Protein AF-W2TAX8-F1 (afdb_monomer_lite)

InterPro domains:
  IPR015797 NUDIX hydrolase-like domain superfamily [SSF55811] (34-152)

Sequence (200 aa):
MVTLCLTVLVGHILRQPENFNKKLREIEWHTYDASHGYTLELCAGLIDKDLPLVDIAREEIEEECGYAVKSENMHLVACSSVAAHESGGVQYLYYAEIDDSMKITEGGGNVQEDEYITKVFLTEAEARAYLENDYPLSPPPLLYALLWWFENKSPKKSVSSANIVPYKWHPKGIVPLEDLKFEPMDTSKRFVPLRMKFSL

Structure (mmCIF, N/CA/C/O backbone):
data_AF-W2TAX8-F1
#
_entry.id   AF-W2TAX8-F1
#
loop_
_atom_site.group_PDB
_atom_site.id
_atom_site.type_symbol
_atom_site.label_atom_id
_atom_site.label_alt_id
_atom_site.label_comp_id
_atom_site.label_asym_id
_atom_site.label_entity_id
_atom_site.label_seq_id
_atom_site.pdbx_PDB_ins_code
_atom_site.Cartn_x
_atom_site.Cartn_y
_atom_site.Cartn_z
_atom_site.occupancy
_atom_site.B_iso_or_equiv
_atom_site.auth_seq_id
_atom_site.auth_comp_id
_atom_site.auth_asym_id
_atom_site.auth_atom_id
_atom_site.pdbx_PDB_model_num
ATOM 1 N N . MET A 1 1 ? 2.211 3.648 3.703 1.00 90.56 1 MET A N 1
ATOM 2 C CA . MET A 1 1 ? 3.574 3.245 4.105 1.00 90.56 1 MET A CA 1
ATOM 3 C C . MET A 1 1 ? 4.436 3.132 2.865 1.00 90.56 1 MET A C 1
ATOM 5 O O . MET A 1 1 ? 3.880 3.060 1.780 1.00 90.56 1 MET A O 1
ATOM 9 N N . VAL A 1 2 ? 5.754 3.156 3.000 1.00 85.94 2 VAL A N 1
ATOM 10 C CA . VAL A 1 2 ? 6.689 3.011 1.885 1.00 85.94 2 VAL A CA 1
ATOM 11 C C . VAL A 1 2 ? 7.433 1.693 2.019 1.00 85.94 2 VAL A C 1
ATOM 13 O O . VAL A 1 2 ? 8.005 1.433 3.077 1.00 85.94 2 VAL A O 1
ATOM 16 N N . THR A 1 3 ? 7.429 0.896 0.952 1.00 89.25 3 THR A N 1
ATOM 17 C CA . THR A 1 3 ? 8.142 -0.386 0.858 1.00 89.25 3 THR A CA 1
ATOM 18 C C . THR A 1 3 ? 8.820 -0.538 -0.506 1.00 89.25 3 THR A C 1
ATOM 20 O O . THR A 1 3 ? 8.457 0.138 -1.479 1.00 89.25 3 THR A O 1
ATOM 23 N N . LEU A 1 4 ? 9.843 -1.393 -0.581 1.00 86.81 4 LEU A N 1
ATOM 24 C CA . LEU A 1 4 ? 10.535 -1.723 -1.825 1.00 86.81 4 LEU A CA 1
ATOM 25 C C . LEU A 1 4 ? 9.756 -2.787 -2.599 1.00 86.81 4 LEU A C 1
ATOM 27 O O . LEU A 1 4 ? 9.785 -3.966 -2.261 1.00 86.81 4 LEU A O 1
ATOM 31 N N . CYS A 1 5 ? 9.142 -2.392 -3.709 1.00 87.88 5 CYS A N 1
ATOM 32 C CA . CYS A 1 5 ? 8.475 -3.319 -4.608 1.00 87.88 5 CYS A CA 1
ATOM 33 C C . CYS A 1 5 ? 9.426 -3.747 -5.736 1.00 87.88 5 CYS A C 1
ATOM 35 O O . CYS A 1 5 ? 9.695 -3.001 -6.687 1.00 87.88 5 CYS A O 1
ATOM 37 N N . LEU A 1 6 ? 9.941 -4.978 -5.654 1.00 87.06 6 LEU A N 1
ATOM 38 C CA . LEU A 1 6 ? 10.913 -5.498 -6.621 1.00 87.06 6 LEU A CA 1
ATOM 39 C C . LEU A 1 6 ? 10.359 -5.528 -8.054 1.00 87.06 6 LEU A C 1
ATOM 41 O O . LEU A 1 6 ? 11.085 -5.238 -9.001 1.00 87.06 6 LEU A O 1
ATOM 45 N N . THR A 1 7 ? 9.076 -5.841 -8.238 1.00 89.00 7 THR A N 1
ATOM 46 C CA . THR A 1 7 ? 8.454 -5.880 -9.572 1.00 89.00 7 THR A CA 1
ATOM 47 C C . THR A 1 7 ? 8.340 -4.486 -10.186 1.00 89.00 7 THR A C 1
ATOM 49 O O . THR A 1 7 ? 8.545 -4.334 -11.394 1.00 89.00 7 THR A O 1
ATOM 52 N N . VAL A 1 8 ? 8.102 -3.452 -9.372 1.00 91.69 8 VAL A N 1
ATOM 53 C CA . VAL A 1 8 ? 8.128 -2.050 -9.814 1.00 91.69 8 VAL A CA 1
ATOM 54 C C . VAL A 1 8 ? 9.542 -1.634 -10.203 1.00 91.69 8 VAL A C 1
ATOM 56 O O . VAL A 1 8 ? 9.710 -1.075 -11.289 1.00 91.69 8 VAL A O 1
ATOM 59 N N . LEU A 1 9 ? 10.553 -1.974 -9.392 1.00 92.75 9 LEU A N 1
ATOM 60 C CA . LEU A 1 9 ? 11.962 -1.711 -9.708 1.00 92.75 9 LEU A CA 1
ATOM 61 C C . LEU A 1 9 ? 12.370 -2.377 -11.026 1.00 92.75 9 LEU A C 1
ATOM 63 O O . LEU A 1 9 ? 12.858 -1.717 -11.941 1.00 92.75 9 LEU A O 1
ATOM 67 N N . VAL A 1 10 ? 12.117 -3.680 -11.154 1.00 93.12 10 VAL A N 1
ATOM 68 C CA . VAL A 1 10 ? 12.437 -4.454 -12.358 1.00 93.12 10 VAL A CA 1
ATOM 69 C C . VAL A 1 10 ? 11.704 -3.883 -13.568 1.00 93.12 10 VAL A C 1
ATOM 71 O O . VAL A 1 10 ? 12.321 -3.634 -14.602 1.00 93.12 10 VAL A O 1
ATOM 74 N N . GLY A 1 11 ? 10.406 -3.606 -13.443 1.00 92.50 11 GLY A N 1
ATOM 75 C CA . GLY A 1 11 ? 9.621 -2.997 -14.512 1.00 92.50 11 GLY A CA 1
ATOM 76 C C . GLY A 1 11 ? 10.149 -1.620 -14.919 1.00 92.50 11 GLY A C 1
ATOM 77 O O . GLY A 1 11 ? 10.190 -1.311 -16.108 1.00 92.50 11 GLY A O 1
ATOM 78 N N . HIS A 1 12 ? 10.580 -0.798 -13.960 1.00 92.69 12 HIS A N 1
ATOM 79 C CA . HIS A 1 12 ? 11.204 0.495 -14.229 1.00 92.69 12 HIS A CA 1
ATOM 80 C C . HIS A 1 12 ? 12.512 0.336 -15.014 1.00 92.69 12 HIS A C 1
ATOM 82 O O . HIS A 1 12 ? 12.680 0.995 -16.038 1.00 92.69 12 HIS A O 1
ATOM 88 N N . ILE A 1 13 ? 13.399 -0.565 -14.583 1.00 95.31 13 ILE A N 1
ATOM 89 C CA . ILE A 1 13 ? 14.698 -0.826 -15.224 1.00 95.31 13 ILE A CA 1
ATOM 90 C C . ILE A 1 13 ? 14.514 -1.354 -16.651 1.00 95.31 13 ILE A C 1
ATOM 92 O O . ILE A 1 13 ? 15.178 -0.896 -17.582 1.00 95.31 13 ILE A O 1
ATOM 96 N N . LEU A 1 14 ? 13.574 -2.279 -16.855 1.00 95.44 14 LEU A N 1
ATOM 97 C CA . LEU A 1 14 ? 13.278 -2.841 -18.176 1.00 95.44 14 LEU A CA 1
ATOM 98 C C . LEU A 1 14 ? 12.698 -1.812 -19.156 1.00 95.44 14 LEU A C 1
ATOM 100 O O . LEU A 1 14 ? 12.821 -1.987 -20.367 1.00 95.44 14 LEU A O 1
ATOM 104 N N . ARG A 1 15 ? 12.076 -0.739 -18.652 1.00 94.12 15 ARG A N 1
ATOM 105 C CA . ARG A 1 15 ? 11.546 0.361 -19.472 1.00 94.12 15 ARG A CA 1
ATOM 106 C C . ARG A 1 15 ? 12.603 1.392 -19.875 1.00 94.12 15 ARG A C 1
ATOM 108 O O . ARG A 1 15 ? 12.271 2.295 -20.642 1.00 94.12 15 ARG A O 1
ATOM 115 N N . GLN A 1 16 ? 13.844 1.266 -19.409 1.00 95.00 16 GLN A N 1
ATOM 116 C CA . GLN A 1 16 ? 14.909 2.189 -19.791 1.00 95.00 16 GLN A CA 1
ATOM 117 C C . GLN A 1 16 ? 15.405 1.911 -21.221 1.00 95.00 16 GLN A C 1
ATOM 119 O O . GLN A 1 16 ? 15.625 0.743 -21.563 1.00 95.00 16 GLN A O 1
ATOM 124 N N . PRO A 1 17 ? 15.596 2.944 -22.069 1.00 96.88 17 PRO A N 1
ATOM 125 C CA . PRO A 1 17 ? 15.965 2.764 -23.475 1.00 96.88 17 PRO A CA 1
ATOM 126 C C . PRO A 1 17 ? 17.219 1.918 -23.703 1.00 96.88 17 PRO A C 1
ATOM 128 O O . PRO A 1 17 ? 17.270 1.115 -24.634 1.00 96.88 17 PRO A O 1
ATOM 131 N N . GLU A 1 18 ? 18.223 2.056 -22.839 1.00 95.75 18 GLU A N 1
ATOM 132 C CA . GLU A 1 18 ? 19.472 1.298 -22.889 1.00 95.75 18 GLU A CA 1
ATOM 133 C C . GLU A 1 18 ? 19.294 -0.201 -22.619 1.00 95.75 18 GLU A C 1
ATOM 135 O O . GLU A 1 18 ? 20.199 -0.981 -22.916 1.00 95.75 18 GLU A O 1
ATOM 140 N N . ASN A 1 19 ? 18.149 -0.615 -22.070 1.00 96.94 19 ASN A N 1
ATOM 141 C CA . ASN A 1 19 ? 17.838 -2.011 -21.769 1.00 96.94 19 ASN A CA 1
ATOM 142 C C . ASN A 1 19 ? 16.909 -2.659 -22.796 1.00 96.94 19 ASN A C 1
ATOM 144 O O . ASN A 1 19 ? 16.648 -3.861 -22.718 1.00 96.94 19 ASN A O 1
ATOM 148 N N . PHE A 1 20 ? 16.446 -1.912 -23.800 1.00 96.25 20 PHE A N 1
ATOM 149 C CA . PHE A 1 20 ? 15.600 -2.473 -24.846 1.00 96.25 20 PHE A CA 1
ATOM 150 C C . PHE A 1 20 ? 16.327 -3.590 -25.606 1.00 96.25 20 PHE A C 1
ATOM 152 O O . PHE A 1 20 ? 17.456 -3.431 -26.067 1.00 96.25 20 PHE A O 1
ATOM 159 N N . ASN A 1 21 ? 15.648 -4.731 -25.755 1.00 94.31 21 ASN A N 1
ATOM 160 C CA . ASN A 1 21 ? 16.139 -5.964 -26.391 1.00 94.31 21 ASN A CA 1
ATOM 161 C C . ASN A 1 21 ? 17.292 -6.688 -25.674 1.00 94.31 21 ASN A C 1
ATOM 163 O O . ASN A 1 21 ? 17.743 -7.722 -26.172 1.00 94.31 21 ASN A O 1
ATOM 167 N N . LYS A 1 22 ? 17.750 -6.206 -24.513 1.00 96.12 22 LYS A N 1
ATOM 168 C CA . LYS A 1 22 ? 18.700 -6.954 -23.686 1.00 96.12 22 LYS A CA 1
ATOM 169 C C . LYS A 1 22 ? 18.006 -8.132 -23.012 1.00 96.12 22 LYS A C 1
ATOM 171 O O . LYS A 1 22 ? 16.860 -8.041 -22.571 1.00 96.12 22 LYS A O 1
ATOM 176 N N . LYS A 1 23 ? 18.714 -9.252 -22.880 1.00 95.19 23 LYS A N 1
ATOM 177 C CA . LYS A 1 23 ? 18.307 -10.334 -21.971 1.00 95.19 23 LYS A CA 1
ATOM 178 C C . LYS A 1 23 ? 18.518 -9.878 -20.528 1.00 95.19 23 LYS A C 1
ATOM 180 O O . LYS A 1 23 ? 19.418 -9.094 -20.261 1.00 95.19 23 LYS A O 1
ATOM 185 N N . LEU A 1 24 ? 17.777 -10.448 -19.572 1.00 93.94 24 LEU A N 1
ATOM 186 C CA . LEU A 1 24 ? 17.908 -10.092 -18.145 1.00 93.94 24 LEU A CA 1
ATOM 187 C C . LEU A 1 24 ? 19.355 -10.175 -17.623 1.00 93.94 24 LEU A C 1
ATOM 189 O O . LEU A 1 24 ? 19.766 -9.366 -16.803 1.00 93.94 24 LEU A O 1
ATOM 193 N N . ARG A 1 25 ? 20.146 -11.126 -18.131 1.00 96.06 25 ARG A N 1
ATOM 194 C CA . ARG A 1 25 ? 21.564 -11.310 -17.770 1.00 96.06 25 ARG A CA 1
ATOM 195 C C . ARG A 1 25 ? 22.526 -10.266 -18.359 1.00 96.06 25 ARG A C 1
ATOM 197 O O . ARG A 1 25 ? 23.699 -10.289 -18.026 1.00 96.06 25 ARG A O 1
ATOM 204 N N . GLU A 1 26 ? 22.059 -9.453 -19.302 1.00 96.75 26 GLU A N 1
ATOM 205 C CA . GLU A 1 26 ? 22.831 -8.405 -19.991 1.00 96.75 26 GLU A CA 1
ATOM 206 C C . GLU A 1 26 ? 22.528 -7.011 -19.407 1.00 96.75 26 GLU A C 1
ATOM 208 O O . GLU A 1 26 ? 23.085 -6.013 -19.861 1.00 96.75 26 GLU A O 1
ATOM 213 N N . ILE A 1 27 ? 21.610 -6.932 -18.436 1.00 96.81 27 ILE A N 1
ATOM 214 C CA . ILE A 1 27 ? 21.250 -5.703 -17.730 1.00 96.81 27 ILE A CA 1
ATOM 215 C C . ILE A 1 27 ? 22.194 -5.524 -16.540 1.00 96.81 27 ILE A C 1
ATOM 217 O O . ILE A 1 27 ? 22.362 -6.428 -15.723 1.00 96.81 27 ILE A O 1
ATOM 221 N N . GLU A 1 28 ? 22.765 -4.329 -16.420 1.00 95.50 28 GLU A N 1
ATOM 222 C CA . GLU A 1 28 ? 23.665 -3.947 -15.330 1.00 95.50 28 GLU A CA 1
ATOM 223 C C . GLU A 1 28 ? 22.852 -3.544 -14.085 1.00 95.50 28 GLU A C 1
ATOM 225 O O . GLU A 1 28 ? 22.771 -2.379 -13.717 1.00 95.50 28 GLU A O 1
ATOM 230 N N . TRP A 1 29 ? 22.189 -4.506 -13.437 1.00 94.06 29 TRP A N 1
ATOM 231 C CA . TRP A 1 29 ? 21.234 -4.243 -12.344 1.00 94.06 29 TRP A CA 1
ATOM 232 C C . TRP A 1 29 ? 21.789 -3.362 -11.218 1.00 94.06 29 TRP A C 1
ATOM 234 O O . TRP A 1 29 ? 21.075 -2.519 -10.683 1.00 94.06 29 TRP A O 1
ATOM 244 N N . HIS A 1 30 ? 23.072 -3.522 -10.888 1.00 93.06 30 HIS A N 1
ATOM 245 C CA . HIS A 1 30 ? 23.733 -2.795 -9.805 1.00 93.06 30 HIS A CA 1
ATOM 246 C C . HIS A 1 30 ? 23.914 -1.292 -10.074 1.00 93.06 30 HIS A C 1
ATOM 248 O O . HIS A 1 30 ? 24.352 -0.572 -9.181 1.00 93.06 30 HIS A O 1
ATOM 254 N N . THR A 1 31 ? 23.654 -0.803 -11.294 1.00 94.38 31 THR A N 1
ATOM 255 C CA . THR A 1 31 ? 23.754 0.632 -11.608 1.00 94.38 31 THR A CA 1
ATOM 256 C C . THR A 1 31 ? 22.478 1.404 -11.290 1.00 94.38 31 THR A C 1
ATOM 258 O O . THR A 1 31 ? 22.493 2.631 -11.354 1.00 94.38 31 THR A O 1
ATOM 261 N N . TYR A 1 32 ? 21.374 0.718 -10.984 1.00 93.94 32 TYR A N 1
ATOM 262 C CA . TYR A 1 32 ? 20.093 1.350 -10.686 1.00 93.94 32 TYR A CA 1
ATOM 263 C C . TYR A 1 32 ? 19.876 1.469 -9.183 1.00 93.94 32 TYR A C 1
ATOM 265 O O . TYR A 1 32 ? 20.078 0.520 -8.429 1.00 93.94 32 TYR A O 1
ATOM 273 N N . ASP A 1 33 ? 19.429 2.647 -8.757 1.00 93.94 33 ASP A N 1
ATOM 274 C CA . ASP A 1 33 ? 19.102 2.905 -7.360 1.00 93.94 33 ASP A CA 1
ATOM 275 C C . ASP A 1 33 ? 17.790 2.204 -6.968 1.00 93.94 33 ASP A C 1
ATOM 277 O O . ASP A 1 33 ? 16.814 2.235 -7.727 1.00 93.94 33 ASP A O 1
ATOM 281 N N . ALA A 1 34 ? 17.754 1.597 -5.777 1.00 90.94 34 ALA A N 1
ATOM 282 C CA . ALA A 1 34 ? 16.579 0.893 -5.262 1.00 90.94 34 ALA A CA 1
ATOM 283 C C . ALA A 1 34 ? 15.360 1.814 -5.089 1.00 90.94 34 ALA A C 1
ATOM 285 O O . ALA A 1 34 ? 14.227 1.337 -5.124 1.00 90.94 34 ALA A O 1
ATOM 286 N N . SER A 1 35 ? 15.566 3.130 -4.976 1.00 91.38 35 SER A N 1
ATOM 287 C CA . SER A 1 35 ? 14.488 4.111 -4.842 1.00 91.38 35 SER A CA 1
ATOM 288 C C . SER A 1 35 ? 13.502 4.135 -6.001 1.00 91.38 35 SER A C 1
ATOM 290 O O . SER A 1 35 ? 12.343 4.487 -5.795 1.00 91.38 35 SER A O 1
ATOM 292 N N . HIS A 1 36 ? 13.895 3.664 -7.186 1.00 90.94 36 HIS A N 1
ATOM 293 C CA . HIS A 1 36 ? 12.970 3.483 -8.307 1.00 90.94 36 HIS A CA 1
ATOM 294 C C . HIS A 1 36 ? 11.923 2.383 -8.065 1.00 90.94 36 HIS A C 1
ATOM 296 O O . HIS A 1 36 ? 10.947 2.292 -8.809 1.00 90.94 36 HIS A O 1
ATOM 302 N N . GLY A 1 37 ? 12.139 1.535 -7.057 1.00 92.50 37 GLY A N 1
ATOM 303 C CA . GLY A 1 37 ? 11.210 0.505 -6.609 1.00 92.50 37 GLY A CA 1
ATOM 304 C C . GLY A 1 37 ? 10.399 0.881 -5.378 1.00 92.50 37 GLY A C 1
ATOM 305 O O . GLY A 1 37 ? 9.519 0.110 -5.004 1.00 92.50 37 GLY A O 1
ATOM 306 N N . TYR A 1 38 ? 10.677 2.016 -4.729 1.00 93.94 38 TYR A N 1
ATOM 307 C CA . TYR A 1 38 ? 9.887 2.415 -3.572 1.00 93.94 38 TYR A CA 1
ATOM 308 C C . TYR A 1 38 ? 8.489 2.834 -4.005 1.00 93.94 38 TYR A C 1
ATOM 310 O O . TYR A 1 38 ? 8.296 3.649 -4.910 1.00 93.94 38 TYR A O 1
ATOM 318 N N . THR A 1 39 ? 7.511 2.257 -3.327 1.00 95.62 39 THR A N 1
ATOM 319 C CA . THR A 1 39 ? 6.091 2.456 -3.589 1.00 95.62 39 THR A CA 1
ATOM 320 C C . THR A 1 39 ? 5.420 2.951 -2.330 1.00 95.62 39 THR A C 1
ATOM 322 O O . THR A 1 39 ? 5.815 2.584 -1.224 1.00 95.62 39 THR A O 1
ATOM 325 N N . LEU A 1 40 ? 4.425 3.816 -2.499 1.00 96.44 40 LEU A N 1
ATOM 326 C CA . LEU A 1 40 ? 3.532 4.182 -1.416 1.00 96.44 40 LEU A CA 1
ATOM 327 C C . LEU A 1 40 ? 2.359 3.199 -1.425 1.00 96.44 40 LEU A C 1
ATOM 329 O O . LEU A 1 40 ? 1.670 3.059 -2.428 1.00 96.44 40 LEU A O 1
ATOM 333 N N . GLU A 1 41 ? 2.125 2.518 -0.312 1.00 96.31 41 GLU A N 1
ATOM 334 C CA . GLU A 1 41 ? 1.131 1.448 -0.208 1.00 96.31 41 GLU A CA 1
ATOM 335 C C . GLU A 1 41 ? 0.293 1.576 1.074 1.00 96.31 41 GLU A C 1
ATOM 337 O O . GLU A 1 41 ? 0.586 2.387 1.963 1.00 96.31 41 GLU A O 1
ATOM 342 N N . LEU A 1 42 ? -0.789 0.804 1.157 1.00 96.88 42 LEU A N 1
ATOM 343 C CA . LEU A 1 42 ? -1.561 0.639 2.392 1.00 96.88 42 LEU A CA 1
ATOM 344 C C . LEU A 1 42 ? -0.864 -0.370 3.313 1.00 96.88 42 LEU A C 1
ATOM 346 O O . LEU A 1 42 ? -0.109 -1.200 2.827 1.00 96.88 42 LEU A O 1
ATOM 350 N N . CYS A 1 43 ? -1.156 -0.297 4.614 1.00 96.88 43 CYS A N 1
ATOM 351 C CA . CYS A 1 43 ? -0.906 -1.400 5.549 1.00 96.88 43 CYS A CA 1
ATOM 352 C C . CYS A 1 43 ? -1.701 -2.631 5.112 1.00 96.88 43 CYS A C 1
ATOM 354 O O . CYS A 1 43 ? -2.898 -2.501 4.816 1.00 96.88 43 CYS A O 1
ATOM 356 N N . ALA A 1 44 ? -1.027 -3.771 4.969 1.00 94.75 44 ALA A N 1
ATOM 357 C CA . ALA A 1 44 ? -1.606 -4.974 4.393 1.00 94.75 44 ALA A CA 1
ATOM 358 C C . ALA A 1 44 ? -0.762 -6.220 4.673 1.00 94.75 44 ALA A C 1
ATOM 360 O O . ALA A 1 44 ? 0.428 -6.233 4.409 1.00 94.75 44 ALA A O 1
ATOM 361 N N . GLY A 1 45 ? -1.441 -7.313 5.014 1.00 93.38 45 GLY A N 1
ATOM 362 C CA . GLY A 1 45 ? -0.841 -8.638 5.129 1.00 93.38 45 GLY A CA 1
ATOM 363 C C . GLY A 1 45 ? -1.698 -9.721 4.489 1.00 93.38 45 GLY A C 1
ATOM 364 O O . GLY A 1 45 ? -2.800 -9.475 3.973 1.00 93.38 45 GLY A O 1
ATOM 365 N N . LEU A 1 46 ? -1.166 -10.940 4.484 1.00 93.81 46 LEU A N 1
ATOM 366 C CA . LEU A 1 46 ? -1.842 -12.106 3.927 1.00 93.81 46 LEU A CA 1
ATOM 367 C C . LEU A 1 46 ? -2.879 -12.669 4.906 1.00 93.81 46 LEU A C 1
ATOM 369 O O . LEU A 1 46 ? -2.758 -12.579 6.119 1.00 93.81 46 LEU A O 1
ATOM 373 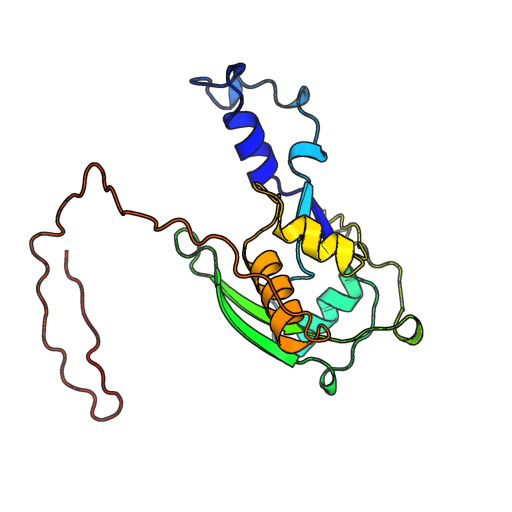N N . ILE A 1 47 ? -3.914 -13.308 4.360 1.00 94.81 47 ILE A N 1
ATOM 374 C CA . ILE A 1 47 ? -4.854 -14.103 5.157 1.00 94.81 47 ILE A CA 1
ATOM 375 C C . ILE A 1 47 ? -4.279 -15.518 5.256 1.00 94.81 47 ILE A C 1
ATOM 377 O O . ILE A 1 47 ? -4.621 -16.394 4.460 1.00 94.81 47 ILE A O 1
ATOM 381 N N . ASP A 1 48 ? -3.361 -15.719 6.194 1.00 92.38 48 ASP A N 1
ATOM 382 C CA . ASP A 1 48 ? -2.612 -16.968 6.390 1.00 92.38 48 ASP A CA 1
ATOM 383 C C . ASP A 1 48 ? -2.850 -17.623 7.765 1.00 92.38 48 ASP A C 1
ATOM 385 O O . ASP A 1 48 ? -2.393 -18.740 8.024 1.00 92.38 48 ASP A O 1
ATOM 389 N N . LYS A 1 49 ? -3.638 -16.964 8.620 1.00 93.69 49 LYS A N 1
ATOM 390 C CA . LYS A 1 49 ? -4.029 -17.411 9.961 1.00 93.69 49 LYS A CA 1
ATOM 391 C C . LYS A 1 49 ? -5.523 -17.733 10.029 1.00 93.69 49 LYS A C 1
ATOM 393 O O . LYS A 1 49 ? -6.344 -17.137 9.333 1.00 93.69 49 LYS A O 1
ATOM 398 N N . ASP A 1 50 ? -5.891 -18.644 10.930 1.00 96.44 50 ASP A N 1
ATOM 399 C CA . ASP A 1 50 ? -7.293 -18.948 11.259 1.00 96.44 50 ASP A CA 1
ATOM 400 C C . ASP A 1 50 ? -7.841 -17.937 12.281 1.00 96.44 50 ASP A C 1
ATOM 402 O O . ASP A 1 50 ? -8.092 -18.250 13.445 1.00 96.44 50 ASP A O 1
ATOM 406 N N . LEU A 1 51 ? -7.945 -16.680 11.846 1.00 95.50 51 LEU A N 1
ATOM 407 C CA . LEU A 1 51 ? -8.443 -15.553 12.630 1.00 95.50 51 LEU A CA 1
ATOM 408 C C . LEU A 1 51 ? -9.531 -14.799 11.854 1.00 95.50 51 LEU A C 1
ATOM 410 O O . LEU A 1 51 ? -9.569 -14.843 10.619 1.00 95.50 51 LEU A O 1
ATOM 414 N N . PRO A 1 52 ? -10.425 -14.065 12.541 1.00 96.94 52 PRO A N 1
ATOM 415 C CA . PRO A 1 52 ? -11.306 -13.121 11.869 1.00 96.94 52 PRO A CA 1
ATOM 416 C C . PRO A 1 52 ? -10.497 -12.123 11.029 1.00 96.94 52 PRO A C 1
ATOM 418 O O . PRO A 1 52 ? -9.498 -11.585 11.492 1.00 96.94 52 PRO A O 1
ATOM 421 N N . LEU A 1 53 ? -10.966 -11.813 9.815 1.00 97.19 53 LEU A N 1
ATOM 422 C CA . LEU A 1 53 ? -10.275 -10.902 8.882 1.00 97.19 53 LEU A CA 1
ATOM 423 C C . LEU A 1 53 ? -9.931 -9.539 9.501 1.00 97.19 53 LEU A C 1
ATOM 425 O O . LEU A 1 53 ? -8.907 -8.944 9.183 1.00 97.19 53 LEU A O 1
ATOM 429 N N . VAL A 1 54 ? -10.797 -9.054 10.392 1.00 97.19 54 VAL A N 1
ATOM 430 C CA . VAL A 1 54 ? -10.579 -7.807 11.127 1.00 97.19 54 VAL A CA 1
ATOM 431 C C . VAL A 1 54 ? -9.401 -7.902 12.093 1.00 97.19 54 VAL A C 1
ATOM 433 O O . VAL A 1 54 ? -8.697 -6.916 12.265 1.00 97.19 54 VAL A O 1
ATOM 436 N N . ASP A 1 55 ? -9.176 -9.061 12.708 1.00 97.25 55 ASP A N 1
ATOM 437 C CA . ASP A 1 55 ? -8.079 -9.259 13.652 1.00 97.25 55 ASP A CA 1
ATOM 438 C C . ASP A 1 55 ? -6.755 -9.441 12.911 1.00 97.25 55 ASP A C 1
ATOM 440 O O . ASP A 1 55 ? -5.769 -8.848 13.328 1.00 97.25 55 ASP A O 1
ATOM 444 N N . ILE A 1 56 ? -6.759 -10.110 11.751 1.00 97.56 56 ILE A N 1
ATOM 445 C CA . ILE A 1 56 ? -5.597 -10.138 10.845 1.00 97.56 56 ILE A CA 1
ATOM 446 C C . ILE A 1 56 ? -5.209 -8.707 10.458 1.00 97.56 56 ILE A C 1
ATOM 448 O O . ILE A 1 56 ? -4.086 -8.289 10.695 1.00 97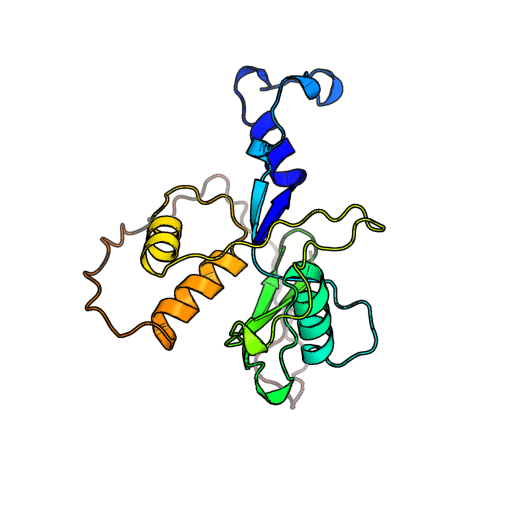.56 56 ILE A O 1
ATOM 452 N N . ALA A 1 57 ? -6.158 -7.900 9.969 1.00 97.75 57 ALA A N 1
ATOM 453 C CA . ALA A 1 57 ? -5.878 -6.508 9.611 1.00 97.75 57 ALA A CA 1
ATOM 454 C C . ALA A 1 57 ? -5.356 -5.665 10.791 1.00 97.75 57 ALA A C 1
ATOM 456 O O . ALA A 1 57 ? -4.622 -4.707 10.576 1.00 97.75 57 ALA A O 1
ATOM 457 N N . ARG A 1 58 ? -5.738 -5.984 12.034 1.00 98.00 58 ARG A N 1
ATOM 458 C CA . ARG A 1 58 ? -5.230 -5.296 13.230 1.00 98.00 58 ARG A CA 1
ATOM 459 C C . ARG A 1 58 ? -3.803 -5.705 13.570 1.00 98.00 58 ARG A C 1
ATOM 461 O O . ARG A 1 58 ? -3.029 -4.822 13.920 1.00 98.00 58 ARG A O 1
ATOM 468 N N . GLU A 1 59 ? -3.471 -6.991 13.455 1.00 96.94 59 GLU A N 1
ATOM 469 C CA . GLU A 1 59 ? -2.099 -7.478 13.642 1.00 96.94 59 GLU A CA 1
ATOM 470 C C . GLU A 1 59 ? -1.137 -6.751 12.692 1.00 96.94 59 GLU A C 1
ATOM 472 O O . GLU A 1 59 ? -0.124 -6.226 13.145 1.00 96.94 59 GLU A O 1
ATOM 477 N N . GLU A 1 60 ? -1.522 -6.577 11.425 1.00 97.25 60 GLU A N 1
ATOM 478 C CA . GLU A 1 60 ? -0.712 -5.834 10.446 1.00 97.25 60 GLU A CA 1
ATOM 479 C C . GLU A 1 60 ? -0.559 -4.346 10.805 1.00 97.25 60 GLU A C 1
ATOM 481 O O . GLU A 1 60 ? 0.517 -3.764 10.681 1.00 97.25 60 GLU A O 1
ATOM 486 N N . ILE A 1 61 ? -1.611 -3.699 11.326 1.00 97.50 61 ILE A N 1
ATOM 487 C CA . ILE A 1 61 ? -1.507 -2.303 11.790 1.00 97.50 61 ILE A CA 1
ATOM 488 C C . ILE A 1 61 ? -0.556 -2.202 12.994 1.00 97.50 61 ILE A C 1
ATOM 490 O O . ILE A 1 61 ? 0.184 -1.221 13.122 1.00 97.50 61 ILE A O 1
ATOM 494 N N . GLU A 1 62 ? -0.557 -3.189 13.887 1.00 97.06 62 GLU A N 1
ATOM 495 C CA . GLU A 1 62 ? 0.359 -3.230 15.027 1.00 97.06 62 GLU A CA 1
ATOM 496 C C . GLU A 1 62 ? 1.813 -3.441 14.576 1.00 97.06 62 GLU A C 1
ATOM 498 O O . GLU A 1 62 ? 2.705 -2.734 15.050 1.00 97.06 62 GLU A O 1
ATOM 503 N N . GLU A 1 63 ? 2.046 -4.343 13.627 1.00 95.94 63 GLU A N 1
ATOM 504 C CA . GLU A 1 63 ? 3.370 -4.699 13.113 1.00 95.94 63 GLU A CA 1
ATOM 505 C C . GLU A 1 63 ? 3.971 -3.617 12.203 1.00 95.94 63 GLU A C 1
ATOM 507 O O . GLU A 1 63 ? 5.061 -3.088 12.453 1.00 95.94 63 GLU A O 1
ATOM 512 N N . GLU A 1 64 ? 3.241 -3.218 11.166 1.00 96.69 64 GLU A N 1
ATOM 513 C CA . GLU A 1 64 ? 3.751 -2.320 10.136 1.00 96.69 64 GLU A CA 1
ATOM 514 C C . GLU A 1 64 ? 3.625 -0.850 10.558 1.00 96.69 64 GLU A C 1
ATOM 516 O O . GLU A 1 64 ? 4.513 -0.028 10.295 1.00 96.69 64 GLU A O 1
ATOM 521 N N . CYS A 1 65 ? 2.534 -0.501 11.252 1.00 96.56 65 CYS A N 1
ATOM 522 C CA . CYS A 1 65 ? 2.235 0.877 11.642 1.00 96.56 65 CYS A CA 1
ATOM 523 C C . CYS A 1 65 ? 2.494 1.185 13.125 1.00 96.56 65 CYS A C 1
ATOM 525 O O . CYS A 1 65 ? 2.670 2.362 13.454 1.00 96.56 65 CYS A O 1
ATOM 527 N N . GLY A 1 66 ? 2.555 0.201 14.021 1.00 97.19 66 GLY A N 1
ATOM 528 C CA . GLY A 1 66 ? 2.818 0.421 15.446 1.00 97.19 66 GLY A CA 1
ATOM 529 C C . GLY A 1 66 ? 1.643 0.972 16.255 1.00 97.19 66 GLY A C 1
ATOM 530 O O . GLY A 1 66 ? 1.873 1.618 17.283 1.00 97.19 66 GLY A O 1
ATOM 531 N N . TYR A 1 67 ? 0.399 0.753 15.811 1.00 98.06 67 TYR A N 1
ATOM 532 C CA . TYR A 1 67 ? -0.811 1.241 16.489 1.00 98.06 67 TYR A CA 1
ATOM 533 C C . TYR A 1 67 ? -1.766 0.106 16.868 1.00 98.06 67 TYR A C 1
ATOM 535 O O . TYR A 1 67 ? -2.122 -0.716 16.035 1.00 98.06 67 TYR A O 1
ATOM 543 N N . ALA A 1 68 ? -2.258 0.118 18.107 1.00 98.12 68 ALA A N 1
ATOM 544 C CA . ALA A 1 68 ? -3.238 -0.847 18.596 1.00 98.12 68 ALA A CA 1
ATOM 545 C C . ALA A 1 68 ? -4.673 -0.340 18.377 1.00 98.12 68 ALA A C 1
ATOM 547 O O . ALA A 1 68 ? -5.246 0.372 19.208 1.00 98.12 68 ALA A O 1
ATOM 548 N N . VAL A 1 69 ? -5.275 -0.717 17.249 1.00 97.81 69 VAL A N 1
ATOM 549 C CA . VAL A 1 69 ? -6.678 -0.405 16.932 1.00 97.81 69 VAL A CA 1
ATOM 550 C C . VAL A 1 69 ? -7.585 -1.484 17.519 1.00 97.81 69 VAL A C 1
ATOM 552 O O . VAL A 1 69 ? -7.235 -2.659 17.515 1.00 97.81 69 VAL A O 1
ATOM 555 N N . LYS A 1 70 ? -8.769 -1.123 18.023 1.00 97.31 70 LYS A N 1
ATOM 556 C CA . LYS A 1 70 ? -9.767 -2.097 18.502 1.00 97.31 70 LYS A CA 1
ATOM 557 C C . LYS A 1 70 ? -10.644 -2.612 17.359 1.00 97.31 70 LYS A C 1
ATOM 559 O O . LYS A 1 70 ? -10.973 -1.840 16.460 1.00 97.31 70 LYS A O 1
ATOM 564 N N . SER A 1 71 ? -11.091 -3.868 17.415 1.00 95.94 71 SER A N 1
ATOM 565 C CA . SER A 1 71 ? -11.909 -4.473 16.349 1.00 95.94 71 SER A CA 1
ATOM 566 C C . SER A 1 71 ? -13.210 -3.715 16.085 1.00 95.94 71 SER A C 1
ATOM 568 O O . SER A 1 71 ? -13.612 -3.591 14.934 1.00 95.94 71 SER A O 1
ATOM 570 N N . GLU A 1 72 ? -13.844 -3.137 17.109 1.00 96.56 72 GLU A N 1
ATOM 571 C CA . GLU A 1 72 ? -15.055 -2.322 16.949 1.00 96.56 72 GLU A CA 1
ATOM 572 C C . GLU A 1 72 ? -14.834 -0.992 16.205 1.00 96.56 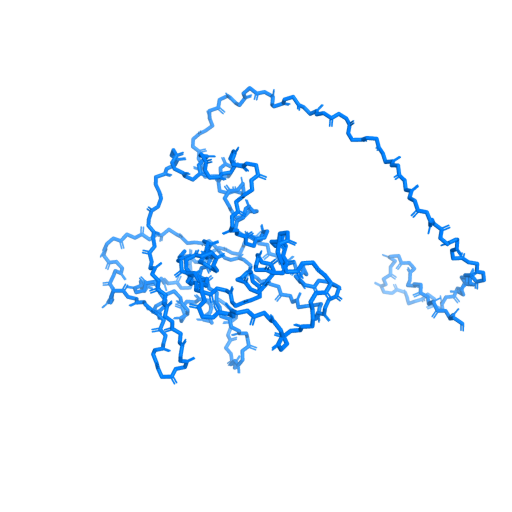72 GLU A C 1
ATOM 574 O O . GLU A 1 72 ? -15.794 -0.411 15.701 1.00 96.56 72 GLU A O 1
ATOM 579 N N . ASN A 1 73 ? -13.585 -0.525 16.108 1.00 97.12 73 ASN A N 1
ATOM 580 C CA . ASN A 1 73 ? -13.218 0.706 15.402 1.00 97.12 73 ASN A CA 1
ATOM 581 C C . ASN A 1 73 ? -12.799 0.451 13.945 1.00 97.12 73 ASN A C 1
ATOM 583 O O . ASN A 1 73 ? -12.573 1.401 13.195 1.00 97.12 73 ASN A O 1
ATOM 587 N N . MET A 1 74 ? -12.695 -0.816 13.537 1.00 97.88 74 MET A N 1
ATOM 588 C CA . MET A 1 74 ? -12.361 -1.204 12.171 1.00 97.88 74 MET A CA 1
ATOM 589 C C . MET A 1 74 ? -13.618 -1.207 11.300 1.00 97.88 74 MET A C 1
ATOM 591 O O . MET A 1 74 ? -14.569 -1.954 11.533 1.00 97.88 74 MET A O 1
ATOM 595 N N . HIS A 1 75 ? -13.617 -0.396 10.249 1.00 97.44 75 HIS A N 1
ATOM 596 C CA . HIS A 1 75 ? -14.714 -0.297 9.295 1.00 97.44 75 HIS A CA 1
ATOM 597 C C . HIS A 1 75 ? -14.340 -0.956 7.968 1.00 97.44 75 HIS A C 1
ATOM 599 O O . HIS A 1 75 ? -13.432 -0.492 7.285 1.00 97.44 75 HIS A O 1
ATOM 605 N N . LEU A 1 76 ? -15.053 -2.014 7.571 1.00 97.62 76 LEU A N 1
ATOM 606 C CA . LEU A 1 76 ? -14.882 -2.609 6.245 1.00 97.62 76 LEU A CA 1
ATOM 607 C C . LEU A 1 76 ? -15.415 -1.649 5.171 1.00 97.62 76 LEU A C 1
ATOM 609 O O . LEU A 1 76 ? -16.609 -1.362 5.129 1.00 97.62 76 LEU A O 1
ATOM 613 N N . VAL A 1 77 ? -14.528 -1.202 4.286 1.00 97.50 77 VAL A N 1
ATOM 614 C CA . VAL A 1 77 ? -14.823 -0.272 3.190 1.00 97.50 77 VAL A CA 1
ATOM 615 C C . VAL A 1 77 ? -15.250 -1.019 1.932 1.00 97.50 77 VAL A C 1
ATOM 617 O O . VAL A 1 77 ? -16.246 -0.672 1.300 1.00 97.50 77 VAL A O 1
ATOM 620 N N . ALA A 1 78 ? -14.472 -2.025 1.535 1.00 95.75 78 ALA A N 1
ATOM 621 C CA . ALA A 1 78 ? -14.692 -2.754 0.294 1.00 95.75 78 ALA A CA 1
ATOM 622 C C . ALA A 1 78 ? -14.065 -4.148 0.334 1.00 95.75 78 ALA A C 1
ATOM 624 O O . ALA A 1 78 ? -13.109 -4.406 1.062 1.00 95.75 78 ALA A O 1
ATO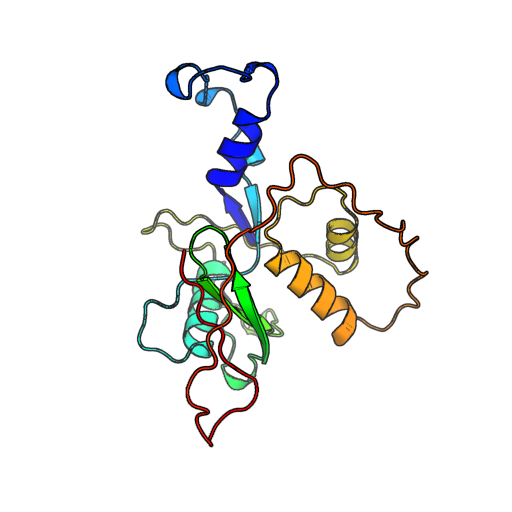M 625 N N . CYS A 1 79 ? -14.597 -5.027 -0.510 1.00 95.81 79 CYS A N 1
ATOM 626 C CA . CYS A 1 79 ? -14.013 -6.314 -0.850 1.00 95.81 79 CYS A CA 1
ATOM 627 C C . CYS A 1 79 ? -13.900 -6.367 -2.376 1.00 95.81 79 CYS A C 1
ATOM 629 O O . CYS A 1 79 ? -14.894 -6.132 -3.070 1.00 95.81 79 CYS A O 1
ATOM 631 N N . SER A 1 80 ? -12.704 -6.607 -2.907 1.00 92.69 80 SER A N 1
ATOM 632 C CA . SER A 1 80 ? -12.446 -6.542 -4.348 1.00 92.69 80 SER A CA 1
ATOM 633 C C . SER A 1 80 ? -11.434 -7.589 -4.796 1.00 92.69 80 SER A C 1
ATOM 635 O O . SER A 1 80 ? -10.575 -8.023 -4.032 1.00 92.69 80 SER A O 1
ATOM 637 N N . SER A 1 81 ? -11.535 -8.002 -6.059 1.00 91.06 81 SER A N 1
ATOM 638 C CA . SER A 1 81 ? -10.506 -8.828 -6.684 1.00 91.06 81 SER A CA 1
ATOM 639 C C . SER A 1 81 ? -9.311 -7.965 -7.078 1.00 91.06 81 SER A C 1
ATOM 641 O O . SER A 1 81 ? -9.462 -6.952 -7.763 1.00 91.06 81 SER A O 1
ATOM 643 N N . VAL A 1 82 ? -8.123 -8.398 -6.679 1.00 88.94 82 VAL A N 1
ATOM 644 C CA . VAL A 1 82 ? -6.831 -7.804 -7.024 1.00 88.94 82 VAL A CA 1
ATOM 645 C C . VAL A 1 82 ? -6.030 -8.783 -7.874 1.00 88.94 82 VAL A C 1
ATOM 647 O O . VAL A 1 82 ? -6.319 -9.979 -7.895 1.00 88.94 82 VAL A O 1
ATOM 650 N N . ALA A 1 83 ? -5.052 -8.270 -8.626 1.00 83.31 83 ALA A N 1
ATOM 651 C CA . ALA A 1 83 ? -4.208 -9.088 -9.502 1.00 83.31 83 ALA A CA 1
ATOM 652 C C . ALA A 1 83 ? -5.028 -10.053 -10.394 1.00 83.31 83 ALA A C 1
ATOM 654 O O . ALA A 1 83 ? -4.690 -11.224 -10.554 1.00 83.31 83 ALA A O 1
ATOM 655 N N . ALA A 1 84 ? -6.143 -9.568 -10.962 1.00 81.00 84 ALA A N 1
ATOM 656 C CA . ALA A 1 84 ? -7.146 -10.393 -11.650 1.00 81.00 84 ALA A CA 1
ATOM 657 C C . ALA A 1 84 ? -6.604 -11.186 -12.855 1.00 81.00 84 ALA A C 1
ATOM 659 O O . ALA A 1 84 ? -7.183 -12.201 -13.230 1.00 81.00 84 ALA A O 1
ATOM 660 N N . HIS A 1 85 ? -5.502 -10.730 -13.455 1.00 76.00 85 HIS A N 1
ATOM 661 C CA . HIS A 1 85 ? -4.835 -11.404 -14.574 1.00 76.00 85 HIS A CA 1
ATOM 662 C C . HIS A 1 85 ? -3.663 -12.300 -14.141 1.00 76.00 85 HIS A C 1
ATOM 664 O O . HIS A 1 85 ? -3.033 -12.916 -14.995 1.00 76.00 85 HIS A O 1
ATOM 670 N N . GLU A 1 86 ? -3.364 -12.361 -12.842 1.00 80.69 86 GLU A N 1
ATOM 671 C CA . GLU A 1 86 ? -2.259 -13.143 -12.280 1.00 80.69 86 GLU A CA 1
ATOM 672 C C . GLU A 1 86 ? -2.780 -14.176 -11.279 1.00 80.69 86 GLU A C 1
ATOM 674 O O . GLU A 1 86 ? -2.818 -15.364 -11.588 1.00 80.69 86 GLU A O 1
ATOM 679 N N . SER A 1 87 ? -3.210 -13.737 -10.094 1.00 82.19 87 SER A N 1
ATOM 680 C CA . SER A 1 87 ? -3.601 -14.626 -8.993 1.00 82.19 87 SER A CA 1
ATOM 681 C C . SER A 1 87 ? -5.105 -14.659 -8.726 1.00 82.19 87 SER A C 1
ATOM 683 O O . SER A 1 87 ? -5.596 -15.625 -8.147 1.00 82.19 87 SER A O 1
ATOM 685 N N . GLY A 1 88 ? -5.847 -13.618 -9.125 1.00 86.00 88 GLY A N 1
ATOM 686 C CA . GLY A 1 88 ? -7.266 -13.483 -8.782 1.00 86.00 88 GLY A CA 1
ATOM 687 C C . GLY A 1 88 ? -7.520 -13.347 -7.276 1.00 86.00 88 GLY A C 1
ATOM 688 O O . GLY A 1 88 ? -8.595 -13.720 -6.805 1.00 86.00 88 GLY A O 1
ATOM 689 N N . GLY A 1 89 ? -6.532 -12.846 -6.525 1.00 88.94 89 GLY A N 1
ATOM 690 C CA . GLY A 1 89 ? -6.630 -12.643 -5.082 1.00 88.94 89 GLY A CA 1
ATOM 691 C C . GLY A 1 89 ? -7.802 -11.741 -4.692 1.00 88.94 89 GLY A C 1
ATOM 692 O O . GLY A 1 89 ? -8.283 -10.932 -5.486 1.00 88.94 89 GLY A O 1
ATOM 693 N N . VAL A 1 90 ? -8.266 -11.870 -3.451 1.00 93.25 90 VAL A N 1
ATOM 694 C CA . VAL A 1 90 ? -9.328 -11.029 -2.887 1.00 93.25 90 VAL A CA 1
ATOM 695 C C . VAL A 1 90 ? -8.730 -10.171 -1.785 1.00 93.25 90 VAL A C 1
ATOM 697 O O . VAL A 1 90 ? -8.099 -10.692 -0.871 1.00 93.25 90 VAL A O 1
ATOM 700 N N . GLN A 1 91 ? -8.944 -8.862 -1.869 1.00 95.81 91 GLN A N 1
ATOM 701 C CA . GLN A 1 91 ? -8.524 -7.902 -0.861 1.00 95.81 91 GLN A CA 1
ATOM 702 C C . GLN A 1 91 ? -9.732 -7.404 -0.067 1.00 95.81 91 GLN A C 1
ATOM 704 O O . GLN A 1 91 ? -10.785 -7.104 -0.636 1.00 95.81 91 GLN A O 1
ATOM 709 N N . TYR A 1 92 ? -9.556 -7.284 1.248 1.00 97.56 92 TYR A N 1
ATOM 710 C CA . TYR A 1 92 ? -10.520 -6.698 2.174 1.00 97.56 92 TYR A CA 1
ATOM 711 C C . TYR A 1 92 ? -9.940 -5.392 2.707 1.00 97.56 92 TYR A C 1
ATOM 713 O O . TYR A 1 92 ? -8.968 -5.395 3.456 1.00 97.56 92 TYR A O 1
ATOM 721 N N . LEU A 1 93 ? -10.512 -4.269 2.281 1.00 97.94 93 LEU A N 1
ATOM 722 C CA . LEU A 1 93 ? -10.040 -2.944 2.659 1.00 97.94 93 LEU A CA 1
ATOM 723 C C . LEU A 1 93 ? -10.768 -2.472 3.914 1.00 97.94 93 LEU A C 1
ATOM 725 O O . LEU A 1 93 ? -11.989 -2.303 3.891 1.00 97.94 93 LEU A O 1
ATOM 729 N N . TYR A 1 94 ? -10.011 -2.197 4.971 1.00 98.38 94 TYR A N 1
ATOM 730 C CA . TYR A 1 94 ? -10.517 -1.617 6.210 1.00 98.38 94 TYR A CA 1
ATOM 731 C C . TYR A 1 94 ? -10.073 -0.161 6.374 1.00 98.38 94 TYR A C 1
ATOM 733 O O . TYR A 1 94 ? -9.050 0.267 5.846 1.00 98.38 94 TYR A O 1
ATOM 741 N N . TYR A 1 95 ? -10.861 0.592 7.133 1.00 98.19 95 TYR A N 1
ATOM 742 C CA . TYR A 1 95 ? -10.571 1.946 7.577 1.00 98.19 95 TYR A CA 1
ATOM 743 C C . TYR A 1 95 ? -10.639 2.015 9.102 1.00 98.19 95 TYR A C 1
ATOM 745 O O . TYR A 1 95 ? -11.567 1.471 9.701 1.00 98.19 95 TYR A O 1
ATOM 753 N N . ALA A 1 96 ? -9.700 2.736 9.709 1.00 97.50 96 ALA A N 1
ATOM 754 C CA . ALA A 1 96 ? -9.710 3.067 11.126 1.00 97.50 96 ALA A CA 1
ATOM 755 C C . ALA A 1 96 ? -9.205 4.496 11.348 1.00 97.50 96 ALA A C 1
ATOM 757 O O . ALA A 1 96 ? -8.360 4.998 10.605 1.00 97.50 96 ALA A O 1
ATOM 758 N N . GLU A 1 97 ? -9.728 5.139 12.387 1.00 97.00 97 GLU A N 1
ATOM 759 C CA . GLU A 1 97 ? -9.194 6.391 12.919 1.00 97.00 97 GLU A CA 1
ATOM 760 C C . GLU A 1 97 ? -8.211 6.049 14.041 1.00 97.00 97 GLU A C 1
ATOM 762 O O . GLU A 1 97 ? -8.519 5.232 14.911 1.00 97.00 97 GLU A O 1
ATOM 767 N N . ILE A 1 98 ? -7.026 6.656 13.997 1.00 96.00 98 ILE A N 1
ATOM 768 C CA . ILE A 1 98 ? -5.956 6.445 14.973 1.00 96.00 98 ILE A CA 1
ATOM 769 C C . ILE A 1 98 ? -5.511 7.777 15.563 1.00 96.00 98 ILE A C 1
ATOM 771 O O . ILE A 1 98 ? -5.626 8.824 14.923 1.00 96.00 98 ILE A O 1
ATOM 775 N N . ASP A 1 99 ? -4.960 7.720 16.768 1.00 96.12 99 ASP A N 1
ATOM 776 C CA . ASP A 1 99 ? -4.292 8.840 17.418 1.00 96.12 99 ASP A CA 1
ATOM 777 C C . ASP A 1 99 ? -3.058 8.356 18.197 1.00 96.12 99 ASP A C 1
ATOM 779 O O . ASP A 1 99 ? -2.802 7.155 18.324 1.00 96.12 99 ASP A O 1
ATOM 783 N N . ASP A 1 100 ? -2.282 9.301 18.728 1.00 96.56 100 ASP A N 1
ATOM 784 C CA . ASP A 1 100 ? -1.031 9.011 19.435 1.00 96.56 100 ASP A CA 1
ATOM 785 C C . ASP A 1 100 ? -1.219 8.188 20.720 1.00 96.56 100 ASP A C 1
ATOM 787 O O . ASP A 1 100 ? -0.266 7.557 21.176 1.00 96.56 100 ASP A O 1
ATOM 791 N N . SER A 1 101 ? -2.424 8.141 21.301 1.00 97.88 101 SER A N 1
ATOM 792 C CA . SER A 1 101 ? -2.697 7.309 22.481 1.00 97.88 101 SER A CA 1
ATOM 793 C C . SER A 1 101 ? -2.736 5.815 22.155 1.00 97.88 101 SER A C 1
ATOM 795 O O . SER A 1 101 ? -2.564 4.988 23.049 1.00 97.88 101 SER A O 1
ATOM 797 N N . MET A 1 102 ? -2.931 5.468 20.879 1.00 98.06 102 MET A N 1
ATOM 798 C CA . MET A 1 102 ? -2.948 4.087 20.393 1.00 98.06 102 MET A CA 1
ATOM 799 C C . MET A 1 102 ? -1.555 3.583 19.992 1.00 98.06 102 MET A C 1
ATOM 801 O O . MET A 1 102 ? -1.412 2.409 19.652 1.00 98.06 102 MET A O 1
ATOM 805 N N . LYS A 1 103 ? -0.530 4.446 19.995 1.00 97.88 103 LYS A N 1
ATOM 806 C CA . LYS A 1 103 ? 0.826 4.072 19.586 1.00 97.88 103 LYS A CA 1
ATOM 807 C C . LYS A 1 103 ? 1.452 3.113 20.603 1.00 97.88 103 LYS A C 1
ATOM 809 O O . LYS A 1 103 ? 1.562 3.438 21.783 1.00 97.88 103 LYS A O 1
ATOM 814 N N . ILE A 1 104 ? 1.916 1.961 20.124 1.00 97.88 104 ILE A N 1
ATOM 815 C CA . ILE A 1 104 ? 2.591 0.935 20.935 1.00 97.88 104 ILE A CA 1
ATOM 816 C C . ILE A 1 104 ? 4.048 0.715 20.519 1.00 97.88 104 ILE A C 1
ATOM 818 O O . ILE A 1 104 ? 4.880 0.386 21.362 1.00 97.88 104 ILE A O 1
ATOM 822 N N . THR A 1 105 ? 4.379 0.937 19.245 1.00 96.38 105 THR A N 1
ATOM 823 C CA . THR A 1 105 ? 5.735 0.807 18.693 1.00 96.38 105 THR A CA 1
ATOM 824 C C . THR A 1 105 ? 5.955 1.850 17.586 1.00 96.38 105 THR A C 1
ATOM 826 O O . THR A 1 105 ? 5.077 2.664 17.286 1.00 96.38 105 THR A O 1
ATOM 829 N N . GLU A 1 106 ? 7.134 1.863 16.961 1.00 94.50 106 GLU A N 1
ATOM 830 C CA . GLU A 1 106 ? 7.355 2.665 15.749 1.00 94.50 106 GLU A CA 1
ATOM 831 C C . GLU A 1 106 ? 6.759 2.022 14.481 1.00 94.50 106 GLU A C 1
ATOM 833 O O . GLU A 1 106 ? 6.646 2.700 13.454 1.00 94.50 106 GLU A O 1
ATOM 838 N N . GLY A 1 107 ? 6.307 0.767 14.559 1.00 95.38 107 GLY A N 1
ATOM 839 C CA . GLY A 1 107 ? 6.041 -0.078 13.397 1.00 95.38 107 GLY A CA 1
ATOM 840 C C . GLY A 1 107 ? 7.333 -0.425 12.653 1.00 95.38 107 GLY A C 1
ATOM 841 O O . GLY A 1 107 ? 8.427 -0.314 13.215 1.00 95.38 107 GLY A O 1
ATOM 842 N N . GLY A 1 108 ? 7.208 -0.770 11.374 1.00 94.00 108 GLY A N 1
ATOM 843 C CA . GLY A 1 108 ? 8.349 -0.990 10.481 1.00 94.00 108 GLY A CA 1
ATOM 844 C C . GLY A 1 108 ? 8.380 -2.335 9.760 1.00 94.00 108 GLY A C 1
ATOM 845 O O . GLY A 1 108 ? 9.309 -2.551 8.981 1.00 94.00 108 GLY A O 1
ATOM 846 N N . GLY A 1 109 ? 7.376 -3.186 9.980 1.00 91.75 109 GLY A N 1
ATOM 847 C CA . GLY A 1 109 ? 7.318 -4.535 9.417 1.00 91.75 109 GLY A CA 1
ATOM 848 C C . GLY A 1 109 ? 8.213 -5.513 10.175 1.00 91.75 109 GLY A C 1
ATOM 849 O O . GLY A 1 109 ? 8.757 -5.192 11.244 1.00 91.75 109 GLY A O 1
ATOM 850 N N . ASN A 1 110 ? 8.393 -6.702 9.610 1.00 89.06 110 ASN A N 1
ATOM 851 C CA . ASN A 1 110 ? 9.154 -7.778 10.236 1.00 89.06 110 ASN A CA 1
ATOM 852 C C . ASN A 1 110 ? 10.509 -8.056 9.565 1.00 89.06 110 ASN A C 1
ATOM 854 O O . ASN A 1 110 ? 10.632 -8.725 8.540 1.00 89.06 110 ASN A O 1
ATOM 858 N N . VAL A 1 111 ? 11.584 -7.643 10.243 1.00 87.44 111 VAL A N 1
ATOM 859 C CA . VAL A 1 111 ? 12.973 -7.848 9.788 1.00 87.44 111 VAL A CA 1
ATOM 860 C C . VAL A 1 111 ? 13.353 -9.331 9.661 1.00 87.44 111 VAL A C 1
ATOM 862 O O . VAL A 1 111 ? 14.260 -9.660 8.902 1.00 87.44 111 VAL A O 1
ATOM 865 N N . GLN A 1 112 ? 12.703 -10.241 10.396 1.00 88.12 112 GLN A N 1
ATOM 866 C CA . GLN A 1 112 ? 12.964 -11.683 10.265 1.00 88.12 112 GLN A CA 1
ATOM 867 C C . GLN A 1 112 ? 12.355 -12.270 8.986 1.00 88.12 112 GLN A C 1
ATOM 869 O O . GLN A 1 112 ? 12.764 -13.351 8.567 1.00 88.12 112 GLN A O 1
ATOM 874 N N . GLU A 1 113 ? 11.419 -11.548 8.372 1.00 85.00 113 GLU A N 1
ATOM 875 C CA . GLU A 1 113 ? 10.737 -11.898 7.124 1.00 85.00 113 GLU A CA 1
ATOM 876 C C . GLU A 1 113 ? 11.234 -11.050 5.939 1.00 85.00 113 GLU A C 1
ATOM 878 O O . GLU A 1 113 ? 10.621 -11.039 4.876 1.00 85.00 113 GLU A O 1
ATOM 883 N N . ASP A 1 114 ? 12.375 -10.365 6.109 1.00 85.06 114 ASP A N 1
ATOM 884 C CA . ASP A 1 114 ? 12.962 -9.433 5.135 1.00 85.06 114 ASP A CA 1
ATOM 885 C C . ASP A 1 114 ? 12.018 -8.283 4.736 1.00 85.06 114 ASP A C 1
ATOM 887 O O . ASP A 1 114 ? 12.132 -7.691 3.657 1.00 85.06 114 ASP A O 1
ATOM 891 N N . GLU A 1 115 ? 11.105 -7.923 5.635 1.00 85.69 115 GLU A N 1
ATOM 892 C CA . GLU A 1 115 ? 10.157 -6.844 5.437 1.00 85.69 115 GLU A CA 1
ATOM 893 C C . GLU A 1 115 ? 10.650 -5.558 6.110 1.00 85.69 115 GLU A C 1
ATOM 895 O O . GLU A 1 115 ? 10.836 -5.475 7.326 1.00 85.69 115 GLU A O 1
ATOM 900 N N . TYR A 1 116 ? 10.878 -4.532 5.289 1.00 89.81 116 TYR A N 1
ATOM 901 C CA . TYR A 1 116 ? 11.373 -3.230 5.726 1.00 89.81 116 TYR A CA 1
ATOM 902 C C . TYR A 1 116 ? 10.419 -2.136 5.272 1.00 89.81 116 TYR A C 1
ATOM 904 O O . TYR A 1 116 ? 10.423 -1.721 4.109 1.00 89.81 116 TYR A O 1
ATOM 912 N N . ILE A 1 117 ? 9.622 -1.641 6.211 1.00 93.12 117 ILE A N 1
ATOM 913 C CA . ILE A 1 117 ? 8.560 -0.684 5.933 1.00 93.12 117 ILE A CA 1
ATOM 914 C C . ILE A 1 117 ? 8.855 0.643 6.616 1.00 93.12 117 ILE A C 1
ATOM 916 O O . ILE A 1 117 ? 9.262 0.723 7.771 1.00 93.12 117 ILE A O 1
ATOM 920 N N . THR A 1 118 ? 8.610 1.735 5.897 1.00 93.31 118 THR A N 1
ATOM 921 C CA . THR A 1 118 ? 8.606 3.079 6.478 1.00 93.31 118 THR A CA 1
ATOM 922 C C . THR A 1 118 ? 7.179 3.597 6.553 1.00 93.31 118 THR A C 1
ATOM 924 O O . THR A 1 118 ? 6.536 3.868 5.535 1.00 93.31 118 THR A O 1
ATOM 927 N N . LYS A 1 119 ? 6.656 3.777 7.767 1.00 93.38 119 LYS A N 1
ATOM 928 C CA . LYS A 1 119 ? 5.368 4.449 7.958 1.00 93.38 119 LYS A CA 1
ATOM 929 C C . LYS A 1 119 ? 5.466 5.905 7.500 1.00 93.38 119 LYS A C 1
ATOM 931 O O . LYS A 1 119 ? 6.449 6.591 7.766 1.00 93.38 119 LYS A O 1
ATOM 936 N N . VAL A 1 120 ? 4.417 6.386 6.840 1.00 94.25 120 VAL A N 1
ATOM 937 C CA . VAL A 1 120 ? 4.308 7.782 6.409 1.00 94.25 120 VAL A CA 1
ATOM 938 C C . VAL A 1 120 ? 2.967 8.351 6.830 1.00 94.25 120 VAL A C 1
ATOM 940 O O . VAL A 1 120 ? 1.951 7.658 6.786 1.00 94.25 120 VAL A O 1
ATOM 943 N N . PHE A 1 121 ? 2.979 9.623 7.206 1.00 94.81 121 PHE A N 1
ATOM 944 C CA . PHE A 1 121 ? 1.783 10.409 7.464 1.00 94.81 121 PHE A CA 1
ATOM 945 C C . PHE A 1 121 ? 1.655 11.439 6.353 1.00 94.81 121 PHE A C 1
ATOM 947 O O . PHE A 1 121 ? 2.622 12.134 6.051 1.00 94.81 121 PHE A O 1
ATOM 954 N N . LEU A 1 122 ? 0.473 11.517 5.749 1.00 95.19 122 LEU A N 1
ATOM 955 C CA . LEU A 1 122 ? 0.162 12.513 4.734 1.00 95.19 122 LEU A CA 1
ATOM 956 C C . LEU A 1 122 ? -0.899 13.455 5.279 1.00 95.19 122 LEU A C 1
ATOM 958 O O . LEU A 1 122 ? -1.924 13.026 5.810 1.00 95.19 122 LEU A O 1
ATOM 962 N N . THR A 1 123 ? -0.677 14.745 5.095 1.00 96.25 123 THR A N 1
ATOM 963 C CA . THR A 1 123 ? -1.735 15.744 5.199 1.00 96.25 123 THR A CA 1
ATOM 964 C C . THR A 1 123 ? -2.756 15.550 4.075 1.00 96.25 123 THR A C 1
ATOM 966 O O . THR A 1 123 ? -2.458 14.984 3.021 1.00 96.25 123 THR A O 1
ATOM 969 N N . GLU A 1 124 ? -3.968 16.090 4.242 1.00 94.44 124 GLU A N 1
ATOM 970 C CA . GLU A 1 124 ? -4.977 16.075 3.171 1.00 94.44 124 GLU A CA 1
ATOM 971 C C . GLU A 1 124 ? -4.472 16.721 1.871 1.00 94.44 124 GLU A C 1
ATOM 973 O O . GLU A 1 124 ? -4.864 16.318 0.777 1.00 94.44 124 GLU A O 1
ATOM 978 N N . ALA A 1 125 ? -3.621 17.744 1.979 1.00 94.56 125 ALA A N 1
ATOM 979 C CA . ALA A 1 125 ? -3.049 18.416 0.820 1.00 94.56 125 ALA A CA 1
ATOM 980 C C . ALA A 1 125 ? -2.057 17.508 0.081 1.00 94.56 125 ALA A C 1
ATOM 982 O O . ALA A 1 125 ? -2.135 17.400 -1.140 1.00 94.56 125 ALA A O 1
ATOM 983 N N . GLU A 1 126 ? -1.178 16.815 0.808 1.00 96.06 126 GLU A N 1
ATOM 984 C CA . GLU A 1 126 ? -0.220 15.869 0.225 1.00 96.06 126 GLU A CA 1
ATOM 985 C C . GLU A 1 126 ? -0.927 14.666 -0.400 1.00 96.06 126 GLU A C 1
ATOM 987 O O . GLU A 1 126 ? -0.616 14.299 -1.529 1.00 96.06 126 GLU A O 1
ATOM 992 N N . ALA A 1 127 ? -1.928 14.095 0.278 1.00 95.38 127 ALA A N 1
ATOM 993 C CA . ALA A 1 127 ? -2.720 12.991 -0.262 1.00 95.38 127 ALA A CA 1
ATOM 994 C C . ALA A 1 127 ? -3.476 13.389 -1.542 1.00 95.38 127 ALA A C 1
ATOM 996 O O . ALA A 1 127 ? -3.574 12.600 -2.481 1.00 95.38 127 ALA A O 1
ATOM 997 N N . ARG A 1 128 ? -3.983 14.628 -1.613 1.00 93.44 128 ARG A N 1
ATOM 998 C CA . ARG A 1 128 ? -4.626 15.154 -2.824 1.00 93.44 128 ARG A CA 1
ATOM 999 C C . ARG A 1 128 ? -3.624 15.366 -3.954 1.00 93.44 128 ARG A C 1
ATOM 1001 O O . ARG A 1 128 ? -3.873 14.904 -5.060 1.00 93.44 128 ARG A O 1
ATOM 1008 N N . ALA A 1 129 ? -2.489 16.000 -3.667 1.00 93.38 129 ALA A N 1
ATOM 1009 C CA . ALA A 1 129 ? -1.421 16.185 -4.645 1.00 93.38 129 ALA A CA 1
ATOM 1010 C C . ALA A 1 129 ? -0.904 14.837 -5.177 1.00 93.38 129 ALA A C 1
ATOM 1012 O O . ALA A 1 129 ? -0.582 14.717 -6.355 1.00 93.38 129 ALA A O 1
ATOM 1013 N N . TYR A 1 130 ? -0.882 13.805 -4.329 1.00 94.31 130 TYR A N 1
ATOM 1014 C CA . TYR A 1 130 ? -0.520 12.451 -4.731 1.00 94.31 130 TYR A CA 1
ATOM 1015 C C . TYR A 1 130 ? -1.512 11.846 -5.737 1.00 94.31 130 TYR A C 1
ATOM 1017 O O . TYR A 1 130 ? -1.089 11.233 -6.713 1.00 94.31 130 TYR A O 1
ATOM 1025 N N . LEU A 1 131 ? -2.820 12.049 -5.537 1.00 92.62 131 LEU A N 1
ATOM 1026 C CA . LEU A 1 131 ? -3.866 11.617 -6.477 1.00 92.62 131 LEU A CA 1
ATOM 1027 C C . LEU A 1 131 ? -3.858 12.392 -7.803 1.00 92.62 131 LEU A C 1
ATOM 1029 O O . LEU A 1 131 ? -4.317 11.868 -8.813 1.00 92.62 131 LEU A O 1
ATOM 1033 N N . GLU A 1 132 ? -3.377 13.634 -7.796 1.00 90.19 132 GLU A N 1
ATOM 1034 C CA . GLU A 1 132 ? -3.265 14.491 -8.985 1.00 90.19 132 GLU A CA 1
ATOM 1035 C C . GLU A 1 132 ? -1.992 14.215 -9.805 1.00 90.19 132 GLU A C 1
ATOM 1037 O O . GLU A 1 132 ? -1.838 14.754 -10.899 1.00 90.19 132 GLU A O 1
ATOM 1042 N N . ASN A 1 133 ? -1.082 13.379 -9.300 1.00 89.12 133 ASN A N 1
ATOM 1043 C CA . ASN A 1 133 ? 0.100 12.943 -10.033 1.00 89.12 133 ASN A CA 1
ATOM 1044 C C . ASN A 1 133 ? -0.307 12.054 -11.225 1.00 89.12 133 ASN A C 1
ATOM 1046 O O . ASN A 1 133 ? -1.086 11.119 -11.062 1.00 89.12 133 ASN A O 1
ATOM 1050 N N . ASP A 1 134 ? 0.260 12.302 -12.411 1.00 87.56 134 ASP A N 1
ATOM 1051 C CA . ASP A 1 134 ? 0.007 11.503 -13.621 1.00 87.56 134 ASP A CA 1
ATOM 1052 C C . ASP A 1 134 ? 0.529 10.058 -13.508 1.00 87.56 134 ASP A C 1
ATOM 1054 O O . ASP A 1 134 ? 0.047 9.154 -14.194 1.00 87.56 134 ASP A O 1
ATOM 1058 N N . TYR A 1 135 ? 1.540 9.835 -12.663 1.00 87.06 135 TYR A N 1
ATOM 1059 C CA . TYR A 1 135 ? 2.166 8.530 -12.467 1.00 87.06 135 TYR A CA 1
ATOM 1060 C C . TYR A 1 135 ? 2.547 8.303 -10.992 1.00 87.06 135 TYR A C 1
ATOM 1062 O O . TYR A 1 135 ? 3.730 8.326 -10.632 1.00 87.06 135 TYR A O 1
ATOM 1070 N N . PRO A 1 136 ? 1.562 8.087 -10.102 1.00 90.00 136 PRO A N 1
ATOM 1071 C CA . PRO A 1 136 ? 1.840 7.733 -8.721 1.00 90.00 136 PRO A CA 1
ATOM 1072 C C . PRO A 1 136 ? 2.399 6.305 -8.668 1.00 90.00 136 PRO A C 1
ATOM 1074 O O . PRO A 1 136 ? 1.778 5.360 -9.156 1.00 90.00 136 PRO A O 1
ATOM 1077 N N . LEU A 1 137 ? 3.574 6.135 -8.057 1.00 90.75 137 LEU A N 1
ATOM 1078 C CA . LEU A 1 137 ? 4.148 4.822 -7.751 1.00 90.75 137 LEU A CA 1
ATOM 1079 C C . LEU A 1 137 ? 3.388 4.188 -6.580 1.00 90.75 137 LEU A C 1
ATOM 1081 O O . LEU A 1 137 ? 3.829 4.227 -5.432 1.00 90.75 137 LEU A O 1
ATOM 1085 N N . SER A 1 138 ? 2.200 3.672 -6.881 1.00 92.81 138 SER A N 1
ATOM 1086 C CA . SER A 1 138 ? 1.285 3.066 -5.918 1.00 92.81 138 SER A CA 1
ATOM 1087 C C . SER A 1 138 ? 0.398 2.016 -6.567 1.00 92.81 138 SER A C 1
ATOM 1089 O O . SER A 1 138 ? -0.014 2.179 -7.721 1.00 92.81 138 SER A O 1
ATOM 1091 N N . PRO A 1 139 ? 0.013 0.977 -5.819 1.00 91.56 139 PRO A N 1
ATOM 1092 C CA . PRO A 1 139 ? -0.977 0.029 -6.280 1.00 91.56 139 PRO A CA 1
ATOM 1093 C C . PRO A 1 139 ? -2.382 0.679 -6.281 1.00 91.56 139 PRO A C 1
ATOM 1095 O O . PRO A 1 139 ? -2.690 1.512 -5.418 1.00 91.56 139 PRO A O 1
ATOM 1098 N N . PRO A 1 140 ? -3.284 0.290 -7.208 1.00 92.19 140 PRO A N 1
ATOM 1099 C CA . PRO A 1 140 ? -4.638 0.850 -7.299 1.00 92.19 140 PRO A CA 1
ATOM 1100 C C . PRO A 1 140 ? -5.466 0.852 -5.997 1.00 92.19 140 PRO A C 1
ATOM 1102 O O . PRO A 1 140 ? -6.214 1.812 -5.798 1.00 92.19 140 PRO A O 1
ATOM 1105 N N . PRO A 1 141 ? -5.351 -0.143 -5.087 1.00 93.88 141 PRO A N 1
ATOM 1106 C CA . PRO A 1 141 ? -6.030 -0.108 -3.793 1.00 93.88 141 PRO A CA 1
ATOM 1107 C C . PRO A 1 141 ? -5.764 1.140 -2.954 1.00 93.88 141 PRO A C 1
ATOM 1109 O O . PRO A 1 141 ? -6.701 1.663 -2.353 1.00 93.88 141 PRO A O 1
ATOM 1112 N N . LEU A 1 142 ? -4.530 1.661 -2.945 1.00 95.69 142 LEU A N 1
ATOM 1113 C CA . LEU A 1 142 ? -4.228 2.896 -2.222 1.00 95.69 142 LEU A CA 1
ATOM 1114 C C . LEU A 1 142 ? -4.987 4.080 -2.827 1.00 95.69 142 LEU A C 1
ATOM 1116 O O . LEU A 1 142 ? -5.607 4.854 -2.100 1.00 95.69 142 LEU A O 1
ATOM 1120 N N . LEU A 1 143 ? -4.980 4.202 -4.158 1.00 95.31 143 LEU A N 1
ATOM 1121 C CA . LEU A 1 143 ? -5.685 5.278 -4.857 1.00 95.31 143 LEU A CA 1
ATOM 1122 C C . LEU A 1 143 ? -7.192 5.215 -4.573 1.00 95.31 143 LEU A C 1
ATOM 1124 O O . LEU A 1 143 ? -7.809 6.236 -4.274 1.00 95.31 143 LEU A O 1
ATOM 1128 N N . TYR A 1 144 ? -7.775 4.012 -4.598 1.00 95.81 144 TYR A N 1
ATOM 1129 C CA . TYR A 1 144 ? -9.176 3.801 -4.238 1.00 95.81 144 TYR A CA 1
ATOM 1130 C C . TYR A 1 144 ? -9.465 4.194 -2.783 1.00 95.81 144 TYR A C 1
ATOM 1132 O O . TYR A 1 144 ? -10.442 4.897 -2.532 1.00 95.81 144 TYR A O 1
ATOM 1140 N N . ALA A 1 145 ? -8.617 3.793 -1.832 1.00 96.94 145 ALA A N 1
ATOM 1141 C CA . ALA A 1 145 ? -8.786 4.133 -0.422 1.00 96.94 145 ALA A CA 1
ATOM 1142 C C . ALA A 1 145 ? -8.746 5.651 -0.181 1.00 96.94 145 ALA A C 1
ATOM 1144 O O . ALA A 1 145 ? -9.597 6.178 0.536 1.00 96.94 145 ALA A O 1
ATOM 1145 N N . LEU A 1 146 ? -7.818 6.368 -0.826 1.00 95.88 146 LEU A N 1
ATOM 1146 C CA . LEU A 1 146 ? -7.740 7.829 -0.742 1.00 95.88 146 LEU A CA 1
ATOM 1147 C C . LEU A 1 146 ? -8.971 8.504 -1.362 1.00 95.88 146 LEU A C 1
ATOM 1149 O O . LEU A 1 146 ? -9.540 9.410 -0.755 1.00 95.88 146 LEU A O 1
ATOM 1153 N N . LEU A 1 147 ? -9.417 8.054 -2.541 1.00 95.25 147 LEU A N 1
ATOM 1154 C CA . LEU A 1 147 ? -10.633 8.569 -3.182 1.00 95.25 147 LEU A CA 1
ATOM 1155 C C . LEU A 1 147 ? -11.872 8.335 -2.311 1.00 95.25 147 LEU A C 1
ATOM 1157 O O . LEU A 1 147 ? -12.659 9.258 -2.100 1.00 95.25 147 LEU A O 1
ATOM 1161 N N . TRP A 1 148 ? -12.021 7.128 -1.758 1.00 96.12 148 TRP A N 1
ATOM 1162 C CA . TRP A 1 148 ? -13.094 6.808 -0.821 1.00 96.12 148 TRP A CA 1
ATOM 1163 C C . TRP A 1 148 ? -13.036 7.710 0.415 1.00 96.12 148 TRP A C 1
ATOM 1165 O O . TRP A 1 148 ? -14.065 8.247 0.823 1.00 96.12 148 TRP A O 1
ATOM 1175 N N . TRP A 1 149 ? -11.849 7.935 0.984 1.00 96.12 149 TRP A N 1
ATOM 1176 C CA . TRP A 1 149 ? -11.685 8.805 2.145 1.00 96.12 149 TRP A CA 1
ATOM 1177 C C . TRP A 1 149 ? -12.074 10.255 1.827 1.00 96.12 149 TRP A C 1
ATOM 1179 O O . TRP A 1 149 ? -12.828 10.870 2.580 1.00 96.12 149 TRP A O 1
ATOM 1189 N N . PHE A 1 150 ? -11.644 10.800 0.686 1.00 94.56 150 PHE A N 1
ATOM 1190 C CA . PHE A 1 150 ? -12.025 12.157 0.286 1.00 94.56 150 PHE A CA 1
ATOM 1191 C C . PHE A 1 150 ? -13.528 12.312 0.035 1.00 94.56 150 PHE A C 1
ATOM 1193 O O . PHE A 1 150 ? -14.074 13.370 0.337 1.00 94.56 150 PHE A O 1
ATOM 1200 N N . GLU A 1 151 ? -14.196 11.279 -0.473 1.00 92.75 151 GLU 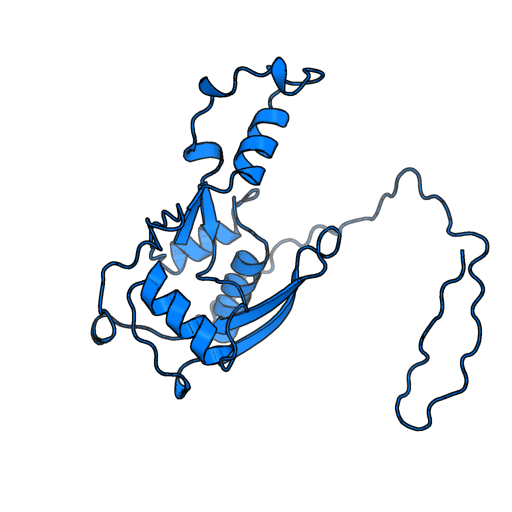A N 1
ATOM 1201 C CA . GLU A 1 151 ? -15.644 11.307 -0.702 1.00 92.75 151 GLU A CA 1
ATOM 1202 C C . GLU A 1 151 ? -16.451 11.167 0.602 1.00 92.75 151 GLU A C 1
ATOM 1204 O O . GLU A 1 151 ? -17.498 11.796 0.760 1.00 92.75 151 GLU A O 1
ATOM 1209 N N . ASN A 1 152 ? -15.973 10.357 1.554 1.00 93.69 152 ASN A N 1
ATOM 1210 C CA . ASN A 1 152 ? -16.764 9.948 2.723 1.00 93.69 152 ASN A CA 1
ATOM 1211 C C . ASN A 1 152 ? -16.358 10.628 4.039 1.00 93.69 152 ASN A C 1
ATOM 1213 O O . ASN A 1 152 ? -17.167 10.680 4.967 1.00 93.69 152 ASN A O 1
ATOM 1217 N N . LYS A 1 153 ? -15.117 11.110 4.155 1.00 91.56 153 LYS A N 1
ATOM 1218 C CA . LYS A 1 153 ? -14.527 11.601 5.413 1.00 91.56 153 LYS A CA 1
ATOM 1219 C C . LYS A 1 153 ? -14.028 13.039 5.336 1.00 91.56 153 LYS A C 1
ATOM 1221 O O . LYS A 1 153 ? -14.134 13.758 6.327 1.00 91.56 153 LYS A O 1
ATOM 1226 N N . SER A 1 154 ? -13.522 13.478 4.184 1.00 85.12 154 SER A N 1
ATOM 1227 C CA . SER A 1 154 ? -13.066 14.864 4.031 1.00 85.12 154 SER A CA 1
ATOM 1228 C C . SER A 1 154 ? -14.253 15.842 4.075 1.00 85.12 154 SER A C 1
ATOM 1230 O O . SER A 1 154 ? -15.313 15.562 3.502 1.00 85.12 154 SER A O 1
ATOM 1232 N N . PRO A 1 155 ? -14.115 17.015 4.720 1.00 78.31 155 PRO A N 1
ATOM 1233 C CA . PRO A 1 155 ? -15.128 18.060 4.654 1.00 78.31 155 PRO A CA 1
ATOM 1234 C C . PRO A 1 155 ? -15.393 18.431 3.192 1.00 78.31 155 PRO A C 1
ATOM 1236 O O . PRO A 1 155 ? -14.458 18.764 2.462 1.00 78.31 155 PRO A O 1
ATOM 1239 N N . LYS A 1 156 ? -16.661 18.393 2.758 1.00 64.00 156 LYS A N 1
ATOM 1240 C CA . LYS A 1 156 ? -17.044 18.659 1.363 1.00 64.00 156 LYS A CA 1
ATOM 1241 C C . LYS A 1 156 ? -16.527 20.025 0.902 1.00 64.00 156 LYS A C 1
ATOM 1243 O O . LYS A 1 156 ? -17.148 21.056 1.159 1.00 64.00 156 LYS A O 1
ATOM 1248 N N . LYS A 1 157 ? -15.411 20.035 0.175 1.00 57.00 157 LYS A N 1
ATOM 1249 C CA . LYS A 1 157 ? -15.003 21.159 -0.668 1.00 57.00 157 LYS A CA 1
ATOM 1250 C C . LYS A 1 157 ? -15.705 20.986 -2.007 1.00 57.00 157 LYS A C 1
ATOM 1252 O O . LYS A 1 157 ? -15.743 19.883 -2.543 1.00 57.00 157 LYS A O 1
ATOM 1257 N N . SER A 1 158 ? -16.285 22.060 -2.538 1.00 47.72 158 SER A N 1
ATOM 1258 C CA . SER A 1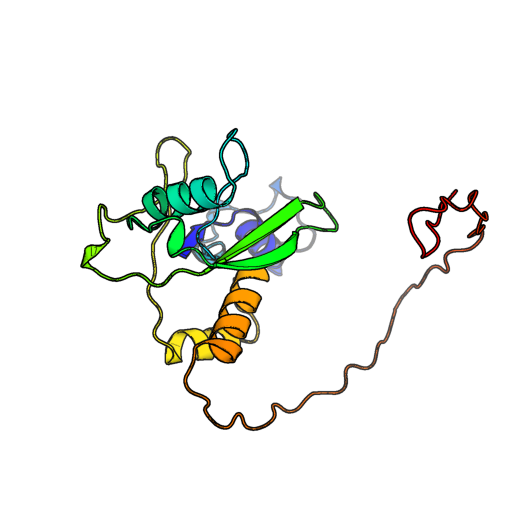 158 ? -16.847 22.061 -3.889 1.00 47.72 158 SER A CA 1
ATOM 1259 C C . SER A 1 158 ? -15.745 21.680 -4.877 1.00 47.72 158 SER A C 1
ATOM 1261 O O . SER A 1 158 ? -14.840 22.474 -5.135 1.00 47.72 158 SER A O 1
ATOM 1263 N N . VAL A 1 159 ? -15.787 20.454 -5.386 1.00 55.03 159 VAL A N 1
ATOM 1264 C CA . VAL A 1 159 ? -14.845 19.993 -6.402 1.00 55.03 159 VAL A CA 1
ATOM 1265 C C . VAL A 1 159 ? -15.245 20.662 -7.713 1.00 55.03 159 VAL A C 1
ATOM 1267 O O . VAL A 1 159 ? -16.376 20.502 -8.175 1.00 55.03 159 VAL A O 1
ATOM 1270 N N . SER A 1 160 ? -14.340 21.437 -8.313 1.00 54.19 160 SER A N 1
ATOM 1271 C CA . SER A 1 160 ? -14.487 21.814 -9.716 1.00 54.19 160 SER A CA 1
ATOM 1272 C C . SER A 1 160 ? -14.384 20.538 -10.539 1.00 54.19 160 SER A C 1
ATOM 1274 O O . SER A 1 160 ? -13.379 19.835 -10.450 1.00 54.19 160 SER A O 1
ATOM 1276 N N . SER A 1 161 ? -15.424 20.235 -11.309 1.00 50.19 161 SER A N 1
ATOM 1277 C CA . SER A 1 161 ? -15.469 19.105 -12.232 1.00 50.19 161 SER A CA 1
ATOM 1278 C C . SER A 1 161 ? -14.174 19.030 -13.039 1.00 50.19 161 SER A C 1
ATOM 1280 O O . SER A 1 161 ? -13.909 19.914 -13.857 1.00 50.19 161 SER A O 1
ATOM 1282 N N . ALA A 1 162 ? -13.362 18.001 -12.791 1.00 59.53 162 ALA A N 1
ATOM 1283 C CA . ALA A 1 162 ? -12.210 17.714 -13.629 1.00 59.53 162 ALA A CA 1
ATOM 1284 C C . ALA A 1 162 ? -12.698 17.536 -15.073 1.00 59.53 162 ALA A C 1
ATOM 1286 O O . ALA A 1 162 ? -13.766 16.963 -15.309 1.00 59.53 162 ALA A O 1
ATOM 1287 N N . ASN A 1 163 ? -11.935 18.054 -16.035 1.00 55.19 163 ASN A N 1
ATOM 1288 C CA . ASN A 1 163 ? -12.217 17.868 -17.452 1.00 55.19 163 ASN A CA 1
ATOM 1289 C C . ASN A 1 163 ? -12.138 16.371 -17.775 1.00 55.19 163 ASN A C 1
ATOM 1291 O O . ASN A 1 163 ? -11.056 15.842 -18.018 1.00 55.19 163 ASN A O 1
ATOM 1295 N N . ILE A 1 164 ? -13.281 15.681 -17.761 1.00 56.22 164 ILE A N 1
ATOM 1296 C CA . ILE A 1 164 ? -13.388 14.305 -18.240 1.00 56.22 164 ILE A CA 1
ATOM 1297 C C . ILE A 1 164 ? -13.064 14.354 -19.728 1.00 56.22 164 ILE A C 1
ATOM 1299 O O . ILE A 1 164 ? -13.888 14.769 -20.544 1.00 56.22 164 ILE A O 1
ATOM 1303 N N . VAL A 1 165 ? -11.846 13.959 -20.089 1.00 61.09 165 VAL A N 1
ATOM 1304 C CA . VAL A 1 165 ? -11.497 13.747 -21.488 1.00 61.09 165 VAL A CA 1
ATOM 1305 C C . VAL A 1 165 ? -12.262 12.497 -21.925 1.00 61.09 165 VAL A C 1
ATOM 1307 O O . VAL A 1 165 ? -12.044 11.433 -21.342 1.00 61.09 165 VAL A O 1
ATOM 1310 N N . PRO A 1 166 ? -13.186 12.579 -22.897 1.00 69.12 166 PRO A N 1
ATOM 1311 C CA . PRO A 1 166 ? -13.920 11.407 -23.342 1.00 69.12 166 PRO A CA 1
ATOM 1312 C C . PRO A 1 166 ? -12.929 10.405 -23.940 1.00 69.12 166 PRO A C 1
ATOM 1314 O O . PRO A 1 166 ? -12.392 10.612 -25.030 1.00 69.12 166 PRO A O 1
ATOM 1317 N N . TYR A 1 167 ? -12.669 9.314 -23.219 1.00 70.44 167 TYR A N 1
ATOM 1318 C CA . TYR A 1 167 ? -11.900 8.207 -23.761 1.00 70.44 167 TYR A CA 1
ATOM 1319 C C . TYR A 1 167 ? -12.697 7.579 -24.904 1.00 70.44 167 TYR A C 1
ATOM 1321 O O . TYR A 1 167 ? -13.806 7.075 -24.717 1.00 70.44 167 TYR A O 1
ATOM 1329 N N . LYS A 1 168 ? -12.122 7.603 -26.105 1.00 78.31 168 LYS A N 1
ATOM 1330 C CA . LYS A 1 168 ? -12.637 6.867 -27.255 1.00 78.31 168 LYS A CA 1
ATOM 1331 C C . LYS A 1 168 ? -11.821 5.588 -27.389 1.00 78.31 168 LYS A C 1
ATOM 1333 O O . LYS A 1 168 ? -10.610 5.637 -27.600 1.00 78.31 168 LYS A O 1
ATOM 1338 N N . TRP A 1 169 ? -12.487 4.450 -27.245 1.00 75.31 169 TRP A N 1
ATOM 1339 C CA . TRP A 1 169 ? -11.869 3.135 -27.367 1.00 75.31 169 TRP A CA 1
ATOM 1340 C C . TRP A 1 169 ? -11.391 2.893 -28.808 1.00 75.31 169 TRP A C 1
ATOM 1342 O O . TRP A 1 169 ? -12.170 3.015 -29.753 1.00 75.31 169 TRP A O 1
ATOM 1352 N N . HIS A 1 170 ? -10.103 2.575 -28.970 1.00 80.69 170 HIS A N 1
ATOM 1353 C CA . HIS A 1 170 ? -9.465 2.275 -30.259 1.00 80.69 170 HIS A CA 1
ATOM 1354 C C . HIS A 1 170 ? -8.693 0.956 -30.148 1.00 80.69 170 HIS A C 1
ATOM 1356 O O . HIS A 1 170 ? -7.480 0.955 -29.922 1.00 80.69 170 HIS A O 1
ATOM 1362 N N . PRO A 1 171 ? -9.379 -0.183 -30.247 1.00 79.81 171 PRO A N 1
ATOM 1363 C CA . PRO A 1 171 ? -8.741 -1.474 -30.086 1.00 79.81 171 PRO A CA 1
ATOM 1364 C C . PRO A 1 171 ? -7.870 -1.808 -31.302 1.00 79.81 171 PRO A C 1
ATOM 1366 O O . PRO A 1 171 ? -8.198 -1.468 -32.439 1.00 79.81 171 PRO A O 1
ATOM 1369 N N . LYS A 1 172 ? -6.760 -2.509 -31.072 1.00 69.69 172 LYS A N 1
ATOM 1370 C CA . LYS A 1 172 ? -5.881 -3.026 -32.128 1.00 69.69 172 LYS A CA 1
ATOM 1371 C C . LYS A 1 172 ? -5.773 -4.536 -31.982 1.00 69.69 172 LYS A C 1
ATOM 1373 O O . LYS A 1 172 ? -5.509 -5.012 -30.886 1.00 69.69 172 LYS A O 1
ATOM 1378 N N . GLY A 1 173 ? -5.962 -5.270 -33.078 1.00 68.19 173 GLY A N 1
ATOM 1379 C CA . GLY A 1 173 ? -5.797 -6.726 -33.083 1.00 68.19 173 GLY A CA 1
ATOM 1380 C C . GLY A 1 173 ? -6.841 -7.474 -32.253 1.00 68.19 173 GLY A C 1
ATOM 1381 O O . GLY A 1 173 ? -6.496 -8.447 -31.592 1.00 68.19 173 GLY A O 1
ATOM 1382 N N . ILE A 1 174 ? -8.104 -7.026 -32.265 1.00 72.25 174 ILE A N 1
ATOM 1383 C CA . ILE A 1 174 ? -9.196 -7.822 -31.690 1.00 72.25 174 ILE A CA 1
ATOM 1384 C C . ILE A 1 174 ? -9.263 -9.133 -32.462 1.00 72.25 174 ILE A C 1
ATOM 1386 O O . ILE A 1 174 ? -9.553 -9.125 -33.657 1.00 72.25 174 ILE A O 1
ATOM 1390 N N . VAL A 1 175 ? -9.029 -10.237 -31.765 1.00 74.81 175 VAL A N 1
ATOM 1391 C CA . VAL A 1 175 ? -9.431 -11.562 -32.224 1.00 74.81 175 VAL A CA 1
ATOM 1392 C C . VAL A 1 175 ? -10.856 -11.760 -31.714 1.00 74.81 175 VAL A C 1
ATOM 1394 O O . VAL A 1 175 ? -11.056 -11.757 -30.496 1.00 74.81 175 VAL A O 1
ATOM 1397 N N . PRO A 1 176 ? -11.867 -11.843 -32.594 1.00 70.44 176 PRO A N 1
ATOM 1398 C CA . PRO A 1 176 ? -13.210 -12.189 -32.166 1.00 70.44 176 PRO A CA 1
ATOM 1399 C C . PRO A 1 176 ? -13.152 -13.543 -31.457 1.00 70.44 176 PRO A C 1
ATOM 1401 O O . PRO A 1 176 ? -12.533 -14.479 -31.960 1.00 70.44 176 PRO A O 1
ATOM 1404 N N . LEU A 1 177 ? -13.776 -13.651 -30.285 1.00 67.69 177 LEU A N 1
ATOM 1405 C CA . LEU A 1 177 ? -14.082 -14.967 -29.739 1.00 67.69 177 LEU A CA 1
ATOM 1406 C C . LEU A 1 177 ? -15.150 -15.588 -30.644 1.00 67.69 177 LEU A C 1
ATOM 1408 O O . LEU A 1 177 ? -16.330 -15.243 -30.561 1.00 67.69 177 LEU A O 1
ATOM 1412 N N . GLU A 1 178 ? -14.707 -16.453 -31.544 1.00 72.44 178 GLU A N 1
ATOM 1413 C CA . GLU A 1 178 ? -15.562 -17.305 -32.364 1.00 72.44 178 GLU A CA 1
ATOM 1414 C C . GLU A 1 178 ? -15.902 -18.584 -31.575 1.00 72.44 178 GLU A C 1
ATOM 1416 O O . GLU A 1 178 ? -15.272 -18.887 -30.563 1.00 72.44 178 GLU A O 1
ATOM 1421 N N . ASP A 1 179 ? -16.958 -19.293 -31.974 1.00 60.88 179 ASP A N 1
ATOM 1422 C CA . ASP A 1 179 ? -17.381 -20.571 -31.371 1.00 60.88 179 ASP A CA 1
ATOM 1423 C C . ASP A 1 179 ? -17.806 -20.550 -29.889 1.00 60.88 179 ASP A C 1
ATOM 1425 O O . ASP A 1 179 ? -17.990 -21.596 -29.263 1.00 60.88 179 ASP A O 1
ATOM 1429 N N . LEU A 1 180 ? -18.098 -19.365 -29.346 1.00 59.06 180 LEU A N 1
ATOM 1430 C CA . LEU A 1 180 ? -18.798 -19.196 -28.071 1.00 59.06 180 LEU A CA 1
ATOM 1431 C C . LEU A 1 180 ? -20.180 -19.870 -28.111 1.00 59.06 180 LEU A C 1
ATOM 1433 O O . LEU A 1 180 ? -21.155 -19.321 -28.630 1.00 59.06 180 LEU A O 1
ATOM 1437 N N . LYS A 1 181 ? -20.283 -21.064 -27.524 1.00 59.84 181 LYS A N 1
ATOM 1438 C CA . LYS A 1 181 ? -21.557 -21.763 -27.334 1.00 59.84 181 LYS A CA 1
ATOM 1439 C C . LYS A 1 181 ? -22.117 -21.460 -25.955 1.00 59.84 181 LYS A C 1
ATOM 1441 O O . LYS A 1 181 ? -21.537 -21.814 -24.934 1.00 59.84 181 LYS A O 1
ATOM 1446 N N . PHE A 1 182 ? -23.279 -20.822 -25.938 1.00 57.94 182 PHE A N 1
ATOM 1447 C CA . PHE A 1 182 ? -24.040 -20.600 -24.719 1.00 57.94 182 PHE A CA 1
ATOM 1448 C C . PHE A 1 182 ? -24.899 -21.835 -24.458 1.00 57.94 182 PHE A C 1
ATOM 1450 O O . PHE A 1 182 ? -25.917 -22.042 -25.117 1.00 57.94 182 PHE A O 1
ATOM 1457 N N . GLU A 1 183 ? -24.486 -22.669 -23.507 1.00 61.34 183 GLU A N 1
ATOM 1458 C CA . GLU A 1 183 ? -25.321 -23.773 -23.036 1.00 61.34 183 GLU A CA 1
ATOM 1459 C C . GLU A 1 183 ? -26.266 -23.264 -21.935 1.00 61.34 183 GLU A C 1
ATOM 1461 O O . GLU A 1 183 ? -25.794 -22.711 -20.933 1.00 61.34 183 GLU A O 1
ATOM 1466 N N . PRO A 1 184 ? -27.594 -23.436 -22.069 1.00 57.25 184 PRO A N 1
ATOM 1467 C CA . PRO A 1 184 ? -28.494 -23.232 -20.946 1.00 57.25 184 PRO A CA 1
ATOM 1468 C C . PRO A 1 184 ? -28.175 -24.284 -19.880 1.00 57.25 184 PRO A C 1
ATOM 1470 O O . PRO A 1 184 ? -28.344 -25.479 -20.106 1.00 57.25 184 PRO A O 1
ATOM 1473 N N . MET A 1 185 ? -27.695 -23.850 -18.716 1.00 56.38 185 MET A N 1
ATOM 1474 C CA . MET A 1 185 ? -27.576 -24.743 -17.565 1.00 56.38 185 MET A CA 1
ATOM 1475 C C . MET A 1 185 ? -28.935 -24.901 -16.887 1.00 56.38 185 MET A C 1
ATOM 1477 O O . MET A 1 185 ? -29.697 -23.933 -16.805 1.00 56.38 185 MET A O 1
ATOM 1481 N N . ASP A 1 186 ? -29.212 -26.098 -16.360 1.00 61.91 186 ASP A N 1
ATOM 1482 C CA . ASP A 1 186 ? -30.408 -26.351 -15.559 1.00 61.91 186 ASP A CA 1
ATOM 1483 C C . ASP A 1 186 ? -30.524 -25.288 -14.467 1.00 61.91 186 ASP A C 1
ATOM 1485 O O . ASP A 1 186 ? -29.643 -25.112 -13.617 1.00 61.91 186 ASP A O 1
ATOM 1489 N N . THR A 1 187 ? -31.612 -24.524 -14.524 1.00 56.62 187 THR A N 1
ATOM 1490 C CA . THR A 1 187 ? -31.853 -23.415 -13.612 1.00 56.62 187 THR A CA 1
ATOM 1491 C C . THR A 1 187 ? -31.912 -23.951 -12.187 1.00 56.62 187 THR A C 1
ATOM 1493 O O . THR A 1 187 ? -32.889 -24.589 -11.786 1.00 56.62 187 THR A O 1
ATOM 1496 N N . SER A 1 188 ? -30.891 -23.659 -11.385 1.00 54.03 188 SER A N 1
ATOM 1497 C CA . SER A 1 188 ? -31.035 -23.718 -9.937 1.00 54.03 188 SER A CA 1
ATOM 1498 C C . SER A 1 188 ? -32.151 -22.749 -9.556 1.00 54.03 188 SER A C 1
ATOM 1500 O O . SER A 1 188 ? -32.025 -21.543 -9.762 1.00 54.03 188 SER A O 1
ATOM 1502 N N . LYS A 1 189 ? -33.235 -23.257 -8.954 1.00 56.06 189 LYS A N 1
ATOM 1503 C CA . LYS A 1 189 ? -34.350 -22.438 -8.431 1.00 56.06 189 LYS A CA 1
ATOM 1504 C C . LYS A 1 189 ? -33.907 -21.386 -7.403 1.00 56.06 189 LYS A C 1
ATOM 1506 O O . LYS A 1 189 ? -34.723 -20.587 -6.961 1.00 56.06 189 LYS A O 1
ATOM 1511 N N . ARG A 1 190 ? -32.645 -21.431 -6.968 1.00 55.91 190 ARG A N 1
ATOM 1512 C CA . ARG A 1 190 ? -32.120 -20.645 -5.856 1.00 55.91 190 ARG A CA 1
ATOM 1513 C C . ARG A 1 190 ? -31.458 -19.335 -6.283 1.00 55.91 190 ARG A C 1
ATOM 1515 O O . ARG A 1 190 ? -31.410 -18.435 -5.459 1.00 55.91 190 ARG A O 1
ATOM 1522 N N . PHE A 1 191 ? -30.970 -19.210 -7.521 1.00 43.91 191 PHE A N 1
ATOM 1523 C CA . PHE A 1 191 ? -30.256 -18.007 -7.964 1.00 43.91 191 PHE A CA 1
ATOM 1524 C C . PHE A 1 191 ? -30.465 -17.729 -9.459 1.00 43.91 191 PHE A C 1
ATOM 1526 O O . PHE A 1 191 ? -30.020 -18.488 -10.315 1.00 43.91 191 PHE A O 1
ATOM 1533 N N . VAL A 1 192 ? -31.127 -16.607 -9.742 1.00 44.16 192 VAL A N 1
ATOM 1534 C CA . VAL A 1 192 ? -31.138 -15.899 -11.031 1.00 44.16 192 VAL A CA 1
ATOM 1535 C C . VAL A 1 192 ? -30.161 -14.725 -10.851 1.00 44.16 192 VAL A C 1
ATOM 1537 O O . VAL A 1 192 ? -30.301 -14.033 -9.842 1.00 44.16 192 VAL A O 1
ATOM 1540 N N . PRO A 1 193 ? -29.170 -14.486 -11.733 1.00 49.19 193 PRO A N 1
ATOM 1541 C CA . PRO A 1 193 ? -29.157 -14.829 -13.150 1.00 49.19 193 PRO A CA 1
ATOM 1542 C C . PRO A 1 193 ? -28.234 -15.994 -13.550 1.00 49.19 193 PRO A C 1
ATOM 1544 O O . PRO A 1 193 ? -27.422 -16.499 -12.779 1.00 49.19 193 PRO A O 1
ATOM 1547 N N . LEU A 1 194 ? -28.446 -16.417 -14.799 1.00 47.78 194 LEU A N 1
ATOM 1548 C CA . LEU A 1 194 ? -27.833 -17.524 -15.533 1.00 47.78 194 LEU A CA 1
ATOM 1549 C C . LEU A 1 194 ? -26.311 -17.599 -15.332 1.00 47.78 194 LEU A C 1
ATOM 1551 O O . LEU A 1 194 ? -25.584 -16.653 -15.625 1.00 47.78 194 LEU A O 1
ATOM 1555 N N . ARG A 1 195 ? -25.820 -18.756 -14.883 1.00 52.41 195 ARG A N 1
ATOM 1556 C CA . ARG A 1 195 ? -24.392 -19.081 -14.924 1.00 52.41 195 ARG A CA 1
ATOM 1557 C C . ARG A 1 195 ? -24.031 -19.494 -16.353 1.00 52.41 195 ARG A C 1
ATOM 1559 O O . ARG A 1 195 ? -24.707 -20.340 -16.934 1.00 52.41 195 ARG A O 1
ATOM 1566 N N . MET A 1 196 ? -22.977 -18.901 -16.901 1.00 56.69 196 MET A N 1
ATOM 1567 C CA . MET A 1 196 ? -22.459 -19.222 -18.229 1.00 56.69 196 MET A CA 1
ATOM 1568 C C . MET A 1 196 ? -21.360 -20.273 -18.119 1.00 56.69 196 MET A C 1
ATOM 1570 O O . MET A 1 196 ? -20.479 -20.167 -17.266 1.00 56.69 196 MET A O 1
ATOM 1574 N N . LYS A 1 197 ? -21.400 -21.272 -18.998 1.00 49.19 197 LYS A N 1
ATOM 1575 C CA . LYS A 1 197 ? -20.305 -22.218 -19.190 1.00 49.19 197 LYS A CA 1
ATOM 1576 C C . LYS A 1 197 ? -19.618 -21.874 -20.506 1.00 49.19 197 LYS A C 1
ATOM 1578 O O . LYS A 1 197 ? -20.271 -21.851 -21.543 1.00 49.19 197 LYS A O 1
ATOM 1583 N N . PHE A 1 198 ? -18.322 -21.591 -20.445 1.00 52.97 198 PHE A N 1
ATOM 1584 C CA . PHE A 1 198 ? -17.478 -21.446 -21.625 1.00 52.97 198 PHE A CA 1
ATOM 1585 C C . PHE A 1 198 ? -16.877 -22.817 -21.942 1.00 52.97 198 PHE A C 1
ATOM 1587 O O . PHE A 1 198 ? -16.271 -23.439 -21.069 1.00 52.97 198 PHE A O 1
ATOM 1594 N N . SER A 1 199 ? -17.053 -23.298 -23.166 1.00 55.19 199 SER A N 1
ATOM 1595 C CA . SER A 1 199 ? -16.289 -24.420 -23.711 1.00 55.19 199 SER A CA 1
ATOM 1596 C C . SER A 1 199 ? -15.501 -23.900 -24.906 1.00 55.19 199 SER A C 1
ATOM 1598 O O . SER A 1 199 ? -16.123 -23.414 -25.850 1.00 55.19 199 SER A O 1
ATOM 1600 N N . LEU A 1 200 ? -14.169 -23.959 -24.814 1.00 47.94 200 LEU A N 1
ATOM 1601 C CA . LEU A 1 200 ? -13.264 -23.820 -25.958 1.00 47.94 200 LEU A CA 1
ATOM 1602 C C . LEU A 1 200 ? -13.322 -25.089 -26.816 1.00 47.94 200 LEU A C 1
ATOM 1604 O O . LEU A 1 200 ? -13.469 -26.182 -26.217 1.00 47.94 200 LEU A O 1
#

Foldseek 3Di:
DKFFAVVQLVVVQCPDPVNPPPDPVRRPSVVDDSVSRIADEDQDDDPPDPDDPLVVSQVSCCAAVQFRDDSVQKAFDDWDQDPCVHDRDIDTDIDGDDDPVRGHDNHQHDVVVVGGHDDDDDDLVRLVVLLVDPDHRYDVVSNVVSVSCCVPPNDDDPDDDDPPPPDDDDDDPDDPPPPFDFDFDDDDPPDDDTDGDGDD

Radius of gyration: 21.88 Å; chains: 1; bounding box: 58×48×56 Å

pLDDT: mean 86.07, std 15.16, range [43.91, 98.38]

Secondary structure (DSSP, 8-state):
-EEE-HHHHHHHHHTSGGGTT--GGGS-GGGS-GGGGEEE--------SSS-HHHHHHHHIIIII-B---GGG-EEEEEEE-STTTT--EEEEEE----GGGB-S-----GGGT---B-----HHHHHHHHT-SS-SS-HHHHHHHHHHHHHTS------------PPP--SS---------------TT--S-------

Organism: Necator americanus (NCBI:txid51031)